Protein AF-H0R2Y9-F1 (afdb_monomer)

Mean predicted aligned error: 18.79 Å

Structure (mmCIF, N/CA/C/O backbone):
data_AF-H0R2Y9-F1
#
_entry.id   AF-H0R2Y9-F1
#
loop_
_atom_site.group_PDB
_atom_site.id
_atom_site.type_symbol
_atom_site.label_atom_id
_atom_site.label_alt_id
_atom_site.label_comp_id
_atom_site.label_asym_id
_atom_site.label_entity_id
_atom_site.label_seq_id
_atom_site.pdbx_PDB_ins_code
_atom_site.Cartn_x
_atom_site.Cartn_y
_atom_site.Cartn_z
_atom_site.occupancy
_atom_site.B_iso_or_equiv
_atom_site.auth_seq_id
_atom_site.auth_comp_id
_atom_site.auth_asym_id
_atom_site.auth_atom_id
_atom_site.pdbx_PDB_model_num
ATOM 1 N N . MET A 1 1 ? -15.988 -44.137 -48.032 1.00 42.94 1 MET A N 1
ATOM 2 C CA . MET A 1 1 ? -14.662 -44.268 -47.391 1.00 42.94 1 MET A CA 1
ATOM 3 C C . MET A 1 1 ? -14.644 -43.323 -46.206 1.00 42.94 1 MET A C 1
ATOM 5 O O . MET A 1 1 ? -14.735 -42.120 -46.397 1.00 42.94 1 MET A O 1
ATOM 9 N N . VAL A 1 2 ? -14.709 -43.882 -45.000 1.00 40.97 2 VAL A N 1
ATOM 10 C CA . VAL A 1 2 ? -14.949 -43.153 -43.748 1.00 40.97 2 VAL A CA 1
ATOM 11 C C . VAL A 1 2 ? -13.597 -42.845 -43.111 1.00 40.97 2 VAL A C 1
ATOM 13 O O . VAL A 1 2 ? -12.844 -43.762 -42.794 1.00 40.97 2 VAL A O 1
ATOM 16 N N . ALA A 1 3 ? -13.275 -41.560 -42.971 1.00 48.00 3 ALA A N 1
ATOM 17 C CA . ALA A 1 3 ? -12.031 -41.095 -42.373 1.00 48.00 3 ALA A CA 1
ATOM 18 C C . ALA A 1 3 ? -12.121 -41.170 -40.839 1.00 48.00 3 ALA A C 1
ATOM 20 O O . ALA A 1 3 ? -12.833 -40.393 -40.205 1.00 48.00 3 ALA A O 1
ATOM 21 N N . MET A 1 4 ? -11.402 -42.127 -40.248 1.00 51.06 4 MET A N 1
ATOM 22 C CA . MET A 1 4 ? -11.210 -42.255 -38.801 1.00 51.06 4 MET A CA 1
ATOM 23 C C . MET A 1 4 ? -10.308 -41.126 -38.288 1.00 51.06 4 MET A C 1
ATOM 25 O O . MET A 1 4 ? -9.112 -41.089 -38.563 1.00 51.06 4 MET A O 1
ATOM 29 N N . THR A 1 5 ? -10.882 -40.204 -37.519 1.00 61.97 5 THR A N 1
ATOM 30 C CA . THR A 1 5 ? -10.149 -39.153 -36.805 1.00 61.97 5 THR A CA 1
ATOM 31 C C . THR A 1 5 ? -9.689 -39.696 -35.449 1.00 61.97 5 THR A C 1
ATOM 33 O O . THR A 1 5 ? -10.499 -39.907 -34.546 1.00 61.97 5 THR A O 1
ATOM 36 N N . HIS A 1 6 ? -8.386 -39.937 -35.290 1.00 50.72 6 HIS A N 1
ATOM 37 C CA . HIS A 1 6 ? -7.787 -40.328 -34.011 1.00 50.72 6 HIS A CA 1
ATOM 38 C C . HIS A 1 6 ? -7.835 -39.153 -33.016 1.00 50.72 6 HIS A C 1
ATOM 40 O O . HIS A 1 6 ? -7.094 -38.180 -33.151 1.00 50.72 6 HIS A O 1
ATOM 46 N N . ARG A 1 7 ? -8.695 -39.241 -31.991 1.00 56.47 7 ARG A N 1
ATOM 47 C CA . ARG A 1 7 ? -8.626 -38.378 -30.799 1.00 56.47 7 ARG A CA 1
ATOM 48 C C . ARG A 1 7 ? -7.558 -38.911 -29.848 1.00 56.47 7 ARG A C 1
ATOM 50 O O . ARG A 1 7 ? -7.657 -40.036 -29.365 1.00 56.47 7 ARG A O 1
ATOM 57 N N . ILE A 1 8 ? -6.563 -38.083 -29.547 1.00 60.16 8 ILE A N 1
ATOM 58 C CA . ILE A 1 8 ? -5.575 -38.346 -28.499 1.00 60.16 8 ILE A CA 1
ATOM 59 C C . ILE A 1 8 ? -6.206 -37.985 -27.147 1.00 60.16 8 ILE A C 1
ATOM 61 O O . ILE A 1 8 ? -6.426 -36.815 -26.838 1.00 60.16 8 ILE A O 1
ATOM 65 N N . HIS A 1 9 ? -6.497 -39.004 -26.338 1.00 48.25 9 HIS A N 1
ATOM 66 C CA . HIS A 1 9 ? -6.848 -38.863 -24.927 1.00 48.25 9 HIS A CA 1
ATOM 67 C C . HIS A 1 9 ? -5.603 -38.466 -24.116 1.00 48.25 9 HIS A C 1
ATOM 69 O O . HIS A 1 9 ? -4.698 -39.277 -23.933 1.00 48.25 9 HIS A O 1
ATOM 75 N N . ARG A 1 10 ? -5.561 -37.241 -23.573 1.00 50.03 10 ARG A N 1
ATOM 76 C CA . ARG A 1 10 ? -4.655 -36.906 -22.460 1.00 50.03 10 ARG A CA 1
ATOM 77 C C . ARG A 1 10 ? -5.341 -37.263 -21.146 1.00 50.03 10 ARG A C 1
ATOM 79 O O . ARG A 1 10 ? -6.314 -36.626 -20.754 1.00 50.03 10 ARG A O 1
ATOM 86 N N . SER A 1 11 ? -4.839 -38.306 -20.488 1.00 51.62 11 SER A N 1
ATOM 87 C CA . SER A 1 11 ? -5.297 -38.731 -19.168 1.00 51.62 11 SER A CA 1
ATOM 88 C C . SER A 1 11 ? -4.827 -37.757 -18.089 1.00 51.62 11 SER A C 1
ATOM 90 O O . SER A 1 11 ? -3.634 -37.478 -17.969 1.00 51.62 11 SER A O 1
ATOM 92 N N . SER A 1 12 ? -5.761 -37.318 -17.254 1.00 45.94 12 SER A N 1
ATOM 93 C CA . SER A 1 12 ? -5.511 -36.664 -15.977 1.00 45.94 12 SER A CA 1
ATOM 94 C C . SER A 1 12 ? -4.919 -37.664 -14.977 1.00 45.94 12 SER A C 1
ATOM 96 O O . SER A 1 12 ? -5.640 -38.527 -14.470 1.00 45.94 12 SER A O 1
ATOM 98 N N . ARG A 1 13 ? -3.628 -37.549 -14.649 1.00 50.47 13 ARG A N 1
ATOM 99 C CA . ARG A 1 13 ? -3.088 -38.148 -13.422 1.00 50.47 13 ARG A CA 1
ATOM 100 C C . ARG A 1 13 ? -2.834 -37.064 -12.388 1.00 50.47 13 ARG A C 1
ATOM 102 O O . ARG A 1 13 ? -1.972 -36.209 -12.538 1.00 50.47 13 ARG A O 1
ATOM 109 N N . ARG A 1 14 ? -3.671 -37.152 -11.360 1.00 36.12 14 ARG A N 1
ATOM 110 C CA . ARG A 1 14 ? -3.601 -36.485 -10.070 1.00 36.12 14 ARG A CA 1
ATOM 111 C C . ARG A 1 14 ? -2.306 -36.882 -9.360 1.00 36.12 14 ARG A C 1
ATOM 113 O O . ARG A 1 14 ? -2.019 -38.072 -9.252 1.00 36.12 14 ARG A O 1
ATOM 120 N N . THR A 1 15 ? -1.615 -35.911 -8.785 1.00 45.50 15 THR A N 1
ATOM 121 C CA . THR A 1 15 ? -0.775 -36.108 -7.602 1.00 45.50 15 THR A CA 1
ATOM 122 C C . THR A 1 15 ? -1.370 -35.252 -6.495 1.00 45.50 15 THR A C 1
ATOM 124 O O . THR A 1 15 ? -1.156 -34.047 -6.412 1.00 45.50 15 THR A O 1
ATOM 127 N N . SER A 1 16 ? -2.214 -35.892 -5.686 1.00 38.28 16 SER A N 1
ATOM 128 C CA . SER A 1 16 ? -2.662 -35.363 -4.406 1.00 38.28 16 SER A CA 1
ATOM 129 C C . SER A 1 16 ? -1.508 -35.472 -3.416 1.00 38.28 16 SER A C 1
ATOM 131 O O . SER A 1 16 ? -1.080 -36.582 -3.099 1.00 38.28 16 SER A O 1
ATOM 133 N N . VAL A 1 17 ? -1.025 -34.342 -2.914 1.00 44.44 17 VAL A N 1
ATOM 134 C CA . VAL A 1 17 ? -0.199 -34.313 -1.707 1.00 44.44 17 VAL A CA 1
ATOM 135 C C . VAL A 1 17 ? -1.107 -33.865 -0.573 1.00 44.44 17 VAL A C 1
ATOM 137 O O . VAL A 1 17 ? -1.401 -32.688 -0.400 1.00 44.44 17 VAL A O 1
ATOM 140 N N . THR A 1 18 ? -1.617 -34.852 0.151 1.00 40.22 18 THR A N 1
ATOM 141 C CA . THR A 1 18 ? -2.196 -34.702 1.483 1.00 40.22 18 THR A CA 1
ATOM 142 C C . THR A 1 18 ? -1.054 -34.522 2.479 1.00 40.22 18 THR A C 1
ATOM 144 O O . THR A 1 18 ? -0.282 -35.461 2.677 1.00 40.22 18 THR A O 1
ATOM 147 N N . SER A 1 19 ? -0.948 -33.359 3.122 1.00 36.03 19 SER A N 1
ATOM 148 C CA . SER A 1 19 ? -0.269 -33.254 4.417 1.00 36.03 19 SER A CA 1
ATOM 149 C C . SER A 1 19 ? -1.322 -33.349 5.533 1.00 36.03 19 SER A C 1
ATOM 151 O O . SER A 1 19 ? -2.359 -32.683 5.454 1.00 36.03 19 SER A O 1
ATOM 153 N N . PRO A 1 20 ? -1.124 -34.213 6.545 1.00 47.22 20 PRO A N 1
ATOM 154 C CA . PRO A 1 20 ? -1.961 -34.245 7.732 1.00 47.22 20 PRO A CA 1
ATOM 155 C C . PRO A 1 20 ? -1.513 -33.151 8.707 1.00 47.22 20 PRO A C 1
ATOM 157 O O . PRO A 1 20 ? -0.380 -32.669 8.671 1.00 47.22 20 PRO A O 1
ATOM 160 N N . GLY A 1 21 ? -2.459 -32.722 9.533 1.00 35.25 21 GLY A N 1
ATOM 161 C CA . GLY A 1 21 ? -2.394 -31.463 10.252 1.00 35.25 21 GLY A CA 1
ATOM 162 C C . GLY A 1 21 ? -1.514 -31.444 11.490 1.00 35.25 21 GLY A C 1
ATOM 163 O O . GLY A 1 21 ? -1.121 -32.473 12.023 1.00 35.25 21 GLY A O 1
ATOM 164 N N . VAL A 1 22 ? -1.360 -30.233 12.019 1.00 42.12 22 VAL A N 1
ATOM 165 C CA . VAL A 1 22 ? -1.397 -29.994 13.459 1.00 42.12 22 VAL A CA 1
ATOM 166 C C . VAL A 1 22 ? -2.254 -28.752 13.676 1.00 42.12 22 VAL A C 1
ATOM 168 O O . VAL A 1 22 ? -1.897 -27.638 13.305 1.00 42.12 22 VAL A O 1
ATOM 171 N N . ARG A 1 23 ? -3.440 -28.985 14.240 1.00 39.34 23 ARG A N 1
ATOM 172 C CA . ARG A 1 23 ? -4.267 -27.963 14.874 1.00 39.34 23 ARG A CA 1
ATOM 173 C C . ARG A 1 23 ? -3.533 -27.515 16.136 1.00 39.34 23 ARG A C 1
ATOM 175 O O . ARG A 1 23 ? -3.351 -28.320 17.040 1.00 39.34 23 ARG A O 1
ATOM 182 N N . GLY A 1 24 ? -3.142 -26.248 16.190 1.00 32.22 24 GLY A N 1
ATOM 183 C CA . GLY A 1 24 ? -2.684 -25.573 17.402 1.00 32.22 24 GLY A CA 1
ATOM 184 C C . GLY A 1 24 ? -3.594 -24.386 17.685 1.00 32.22 24 GLY A C 1
ATOM 185 O O . GLY A 1 24 ? -3.240 -23.249 17.404 1.00 32.22 24 GLY A O 1
ATOM 186 N N . LEU A 1 25 ? -4.801 -24.674 18.173 1.00 37.59 25 LEU A N 1
ATOM 187 C CA . LEU A 1 25 ? -5.692 -23.698 18.796 1.00 37.59 25 LEU A CA 1
ATOM 188 C C . LEU A 1 25 ? -5.068 -23.302 20.141 1.00 37.59 25 LEU A C 1
ATOM 190 O O . LEU A 1 25 ? -5.185 -24.039 21.113 1.00 37.59 25 LEU A O 1
ATOM 194 N N . LEU A 1 26 ? -4.405 -22.149 20.194 1.00 34.84 26 LEU A N 1
ATOM 195 C CA . LEU A 1 26 ? -4.132 -21.436 21.443 1.00 34.84 26 LEU A CA 1
ATOM 196 C C . LEU A 1 26 ? -4.972 -20.160 21.447 1.00 34.84 26 LEU A C 1
ATOM 198 O O . LEU A 1 26 ? -4.496 -19.049 21.247 1.00 34.84 26 LEU A O 1
ATOM 202 N N . THR A 1 27 ? -6.273 -20.347 21.649 1.00 35.47 27 THR A N 1
ATOM 203 C CA . THR A 1 27 ? -7.156 -19.312 22.184 1.00 35.47 27 THR A CA 1
ATOM 204 C C . THR A 1 27 ? -6.813 -19.141 23.659 1.00 35.47 27 THR A C 1
ATOM 206 O O . THR A 1 27 ? -7.348 -19.839 24.517 1.00 35.47 27 THR A O 1
ATOM 209 N N . SER A 1 28 ? -5.886 -18.237 23.961 1.00 33.81 28 SER A N 1
ATOM 210 C CA . SER A 1 28 ? -5.682 -17.734 25.316 1.00 33.81 28 SER A CA 1
ATOM 211 C C . SER A 1 28 ? -6.878 -16.859 25.690 1.00 33.81 28 SER A C 1
ATOM 213 O O . SER A 1 28 ? -6.964 -15.692 25.304 1.00 33.81 28 SER A O 1
ATOM 215 N N . ALA A 1 29 ? -7.833 -17.452 26.403 1.00 31.36 29 ALA A N 1
ATOM 216 C CA . ALA A 1 29 ? -8.883 -16.728 27.095 1.00 31.36 29 ALA A CA 1
ATOM 217 C C . ALA A 1 29 ? -8.242 -15.911 28.227 1.00 31.36 29 ALA A C 1
ATOM 219 O O . ALA A 1 29 ? -7.832 -16.461 29.244 1.00 31.36 29 ALA A O 1
ATOM 220 N N . PHE A 1 30 ? -8.137 -14.595 28.049 1.00 35.38 30 PHE A N 1
ATOM 221 C CA . PHE A 1 30 ? -7.875 -13.685 29.160 1.00 35.38 30 PHE A CA 1
ATOM 222 C C . PHE A 1 30 ? -9.179 -13.505 29.943 1.00 35.38 30 PHE A C 1
ATOM 224 O O . PHE A 1 30 ? -9.989 -12.626 29.654 1.00 35.38 30 PHE A O 1
ATOM 231 N N . THR A 1 31 ? -9.400 -14.360 30.938 1.00 35.44 31 THR A N 1
ATOM 232 C CA . THR A 1 31 ? -10.332 -14.076 32.031 1.00 35.44 31 THR A CA 1
ATOM 233 C C . THR A 1 31 ? -9.726 -12.977 32.898 1.00 35.44 31 THR A C 1
ATOM 235 O O . THR A 1 31 ? -8.894 -13.238 33.763 1.00 35.44 31 THR A O 1
ATOM 238 N N . VAL A 1 32 ? -10.127 -11.730 32.650 1.00 37.34 32 VAL A N 1
ATOM 239 C CA . VAL A 1 32 ? -9.921 -10.628 33.595 1.00 37.34 32 VAL A CA 1
ATOM 240 C C . VAL A 1 32 ? -10.979 -10.778 34.683 1.00 37.34 32 VAL A C 1
ATOM 242 O O . VAL A 1 32 ? -12.101 -10.291 34.556 1.00 37.34 32 VAL A O 1
ATOM 245 N N . THR A 1 33 ? -10.641 -11.512 35.740 1.00 36.28 33 THR A N 1
ATOM 246 C CA . THR A 1 33 ? -11.452 -11.565 36.956 1.00 36.28 33 THR A CA 1
ATOM 247 C C . THR A 1 33 ? -11.310 -10.220 37.662 1.00 36.28 33 THR A C 1
ATOM 249 O O . THR A 1 33 ? -10.282 -9.925 38.267 1.00 36.28 33 THR A O 1
ATOM 252 N N . ALA A 1 34 ? -12.333 -9.376 37.557 1.00 38.12 34 ALA A N 1
ATOM 253 C CA . ALA A 1 34 ? -12.460 -8.194 38.392 1.00 38.12 34 ALA A CA 1
ATOM 254 C C . ALA A 1 34 ? -12.696 -8.651 39.842 1.00 38.12 34 ALA A C 1
ATOM 256 O O . ALA A 1 34 ? -13.817 -9.008 40.201 1.00 38.12 34 ALA A O 1
ATOM 257 N N . LEU A 1 35 ? -11.649 -8.659 40.677 1.00 34.69 35 LEU A N 1
ATOM 258 C CA . LEU A 1 35 ? -11.830 -8.724 42.128 1.00 34.69 35 LEU A CA 1
ATOM 259 C C . LEU A 1 35 ? -12.352 -7.366 42.598 1.00 34.69 35 LEU A C 1
ATOM 261 O O . LEU A 1 35 ? -11.602 -6.445 42.918 1.00 34.69 35 LEU A O 1
ATOM 265 N N . ALA A 1 36 ? -13.674 -7.254 42.602 1.00 35.50 36 ALA A N 1
ATOM 266 C CA . ALA A 1 36 ? -14.373 -6.284 43.408 1.00 35.50 36 ALA A CA 1
ATOM 267 C C . ALA A 1 36 ? -14.698 -6.913 44.772 1.00 35.50 36 ALA A C 1
ATOM 269 O O . ALA A 1 36 ? -15.359 -7.945 44.840 1.00 35.50 36 ALA A O 1
ATOM 270 N N . LEU A 1 37 ? -14.301 -6.171 45.810 1.00 37.03 37 LEU A N 1
ATOM 271 C CA . LEU A 1 37 ? -14.940 -6.022 47.122 1.00 37.03 37 LEU A CA 1
ATOM 272 C C . LEU A 1 37 ? -14.570 -6.966 48.282 1.00 37.03 37 LEU A C 1
ATOM 274 O O . LEU A 1 37 ? -14.625 -8.184 48.199 1.00 37.03 37 LEU A O 1
ATOM 278 N N . ALA A 1 38 ? -14.390 -6.278 49.416 1.00 31.98 38 ALA A N 1
ATOM 279 C CA . ALA A 1 38 ? -14.816 -6.646 50.764 1.00 31.98 38 ALA A CA 1
ATOM 280 C C . ALA A 1 38 ? -13.996 -7.701 51.529 1.00 31.98 38 ALA A C 1
ATOM 282 O O . ALA A 1 38 ? -14.178 -8.904 51.396 1.00 31.98 38 ALA A O 1
ATOM 283 N N . ALA A 1 39 ? -13.212 -7.210 52.493 1.00 31.55 39 ALA A N 1
ATOM 284 C CA . ALA A 1 39 ? -13.166 -7.840 53.814 1.00 31.55 39 ALA A CA 1
ATOM 285 C C . ALA A 1 39 ? -14.580 -7.732 54.448 1.00 31.55 39 ALA A C 1
ATOM 287 O O . ALA A 1 39 ? -15.246 -6.718 54.209 1.00 31.55 39 ALA A O 1
ATOM 288 N N . PRO A 1 40 ? -15.061 -8.718 55.237 1.00 39.56 40 PRO A N 1
ATOM 289 C CA . PRO A 1 40 ? -14.385 -9.110 56.475 1.00 39.56 40 PRO A CA 1
ATOM 290 C C . PRO A 1 40 ? -14.317 -10.625 56.767 1.00 39.56 40 PRO A C 1
ATOM 292 O O . PRO A 1 40 ? -15.173 -11.402 56.368 1.00 39.56 40 PRO A O 1
ATOM 295 N N . ASN A 1 41 ? -13.291 -10.994 57.542 1.00 42.34 41 ASN A N 1
ATOM 296 C CA . ASN A 1 41 ? -13.196 -12.109 58.496 1.00 42.34 41 ASN A CA 1
ATOM 297 C C . ASN A 1 41 ? -13.997 -13.396 58.211 1.00 42.34 41 ASN A C 1
ATOM 299 O O . ASN A 1 41 ? -15.177 -13.477 58.526 1.00 42.34 41 ASN A O 1
ATOM 303 N N . THR A 1 42 ? -13.305 -14.466 57.818 1.00 34.19 42 THR A N 1
ATOM 304 C CA . THR A 1 42 ? -13.372 -15.781 58.489 1.00 34.19 42 THR A CA 1
ATOM 305 C C . THR A 1 42 ? -12.206 -16.641 58.005 1.00 34.19 42 THR A C 1
ATOM 307 O O . THR A 1 42 ? -11.979 -16.798 56.810 1.00 34.19 42 THR A O 1
ATOM 310 N N . ALA A 1 43 ? -11.437 -17.167 58.954 1.00 38.59 43 ALA A N 1
ATOM 311 C CA . ALA A 1 43 ? -10.373 -18.120 58.701 1.00 38.59 43 ALA A CA 1
ATOM 312 C C . ALA A 1 43 ? -10.965 -19.484 58.316 1.00 38.59 43 ALA A C 1
ATOM 314 O O . ALA A 1 43 ? -11.765 -20.043 59.066 1.00 38.59 43 ALA A O 1
ATOM 315 N N . TYR A 1 44 ? -10.518 -20.035 57.190 1.00 32.38 44 TYR A N 1
ATOM 316 C CA . TYR A 1 44 ? -10.456 -21.478 56.976 1.00 32.38 44 TYR A CA 1
ATOM 317 C C . TYR A 1 44 ? -9.177 -21.774 56.191 1.00 32.38 44 TYR A C 1
ATOM 319 O O . TYR A 1 44 ? -9.041 -21.385 55.035 1.00 32.38 44 TYR A O 1
ATOM 327 N N . ALA A 1 45 ? -8.216 -22.400 56.866 1.00 36.72 45 ALA A N 1
ATOM 328 C CA . ALA A 1 45 ? -6.969 -22.851 56.273 1.00 36.72 45 ALA A CA 1
ATOM 329 C C . ALA A 1 45 ? -7.244 -24.104 55.431 1.00 36.72 45 ALA A C 1
ATOM 331 O O . ALA A 1 45 ? -7.622 -25.146 55.966 1.00 36.72 45 ALA A O 1
ATOM 332 N N . ALA A 1 46 ? -7.057 -23.986 54.121 1.00 41.94 46 ALA A N 1
ATOM 333 C CA . ALA A 1 46 ? -6.738 -25.106 53.252 1.00 41.94 46 ALA A CA 1
ATOM 334 C C . ALA A 1 46 ? -5.373 -24.781 52.641 1.00 41.94 46 ALA A C 1
ATOM 336 O O . ALA A 1 46 ? -5.225 -23.746 51.994 1.00 41.94 46 ALA A O 1
ATOM 337 N N . ASP A 1 47 ? -4.387 -25.622 52.930 1.00 44.62 47 ASP A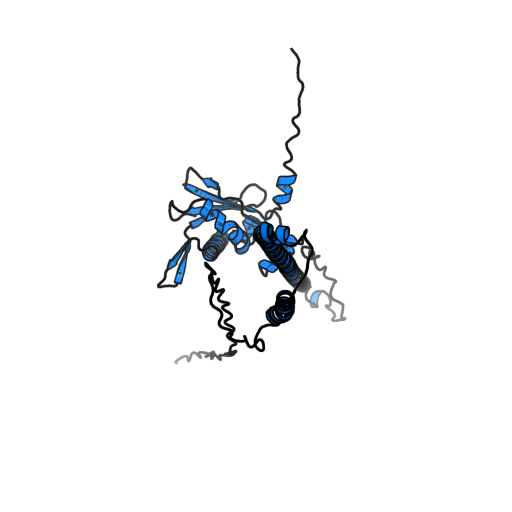 N 1
ATOM 338 C CA . ASP A 1 47 ? -3.014 -25.515 52.440 1.00 44.62 47 ASP A CA 1
ATOM 339 C C . ASP A 1 47 ? -3.023 -25.625 50.900 1.00 44.62 47 ASP A C 1
ATOM 341 O O . ASP A 1 47 ? -3.497 -26.644 50.379 1.00 44.62 47 ASP A O 1
ATOM 345 N N . PRO A 1 48 ? -2.617 -24.594 50.133 1.00 56.81 48 PRO A N 1
ATOM 346 C CA . PRO A 1 48 ? -2.602 -24.685 48.681 1.00 56.81 48 PRO A CA 1
ATOM 347 C C . PRO A 1 48 ? -1.360 -25.457 48.227 1.00 56.81 48 PRO A C 1
ATOM 349 O O . PRO A 1 48 ? -0.234 -24.971 48.313 1.00 56.81 48 PRO A O 1
ATOM 352 N N . ASP A 1 49 ? -1.574 -26.665 47.710 1.00 58.00 49 ASP A N 1
ATOM 353 C CA . ASP A 1 49 ? -0.522 -27.519 47.158 1.00 58.00 49 ASP A CA 1
ATOM 354 C C . ASP A 1 49 ? 0.145 -26.832 45.943 1.00 58.00 49 ASP A C 1
ATOM 356 O O . ASP A 1 49 ? -0.421 -26.730 44.852 1.00 58.00 49 ASP A O 1
ATOM 360 N N . CYS A 1 50 ? 1.347 -26.282 46.144 1.00 58.94 50 CYS A N 1
ATOM 361 C CA . CYS A 1 50 ? 2.054 -25.423 45.183 1.00 58.94 50 CYS A CA 1
ATOM 362 C C . CYS A 1 50 ? 2.806 -26.201 44.083 1.00 58.94 50 CYS A C 1
ATOM 364 O O . CYS A 1 50 ? 3.581 -25.621 43.314 1.00 58.94 50 CYS A O 1
ATOM 366 N N . ALA A 1 51 ? 2.607 -27.518 43.990 1.00 64.81 51 ALA A N 1
ATOM 367 C CA . ALA A 1 51 ? 3.381 -28.384 43.107 1.00 64.81 51 ALA A CA 1
ATOM 368 C C . ALA A 1 51 ? 3.105 -28.167 41.604 1.00 64.81 51 ALA A C 1
ATOM 370 O O . ALA A 1 51 ? 4.004 -28.409 40.794 1.00 64.81 51 ALA A O 1
ATOM 371 N N . GLU A 1 52 ? 1.917 -27.671 41.229 1.00 55.16 52 GLU A N 1
ATOM 372 C CA . GLU A 1 52 ? 1.471 -27.567 39.825 1.00 55.16 52 GLU A CA 1
ATOM 373 C C . GLU A 1 52 ? 1.563 -26.159 39.201 1.00 55.16 52 GLU A C 1
ATOM 375 O O . GLU A 1 52 ? 1.168 -25.962 38.049 1.00 55.16 52 GLU A O 1
ATOM 380 N N . LEU A 1 53 ? 2.099 -25.157 39.907 1.00 71.94 53 LEU A N 1
ATOM 381 C CA . LEU A 1 53 ? 2.153 -23.789 39.382 1.00 71.94 53 LEU A CA 1
ATOM 382 C C . LEU A 1 53 ? 3.385 -23.512 38.504 1.00 71.94 53 LEU A C 1
ATOM 384 O O . LEU A 1 53 ? 4.491 -23.996 38.749 1.00 71.94 53 LEU A O 1
ATOM 388 N N . SER A 1 54 ? 3.181 -22.666 37.483 1.00 72.75 54 SER A N 1
ATOM 389 C CA . SER A 1 54 ? 4.248 -22.159 36.608 1.00 72.75 54 SER A CA 1
ATOM 390 C C . SER A 1 54 ? 5.377 -21.495 37.409 1.00 72.75 54 SER A C 1
ATOM 392 O O . SER A 1 54 ? 5.132 -20.891 38.453 1.00 72.75 54 SER A O 1
ATOM 394 N N . GLU A 1 55 ? 6.607 -21.556 36.896 1.00 69.50 55 GLU A N 1
ATOM 395 C CA . GLU A 1 55 ? 7.838 -21.151 37.597 1.00 69.50 55 GLU A CA 1
ATOM 396 C C . GLU A 1 55 ? 7.802 -19.712 38.154 1.00 69.50 55 GLU A C 1
ATOM 398 O O . GLU A 1 55 ? 8.338 -19.438 39.229 1.00 69.50 55 GLU A O 1
ATOM 403 N N . ASN A 1 56 ? 7.078 -18.807 37.487 1.00 60.97 56 ASN A N 1
ATOM 404 C CA . ASN A 1 56 ? 6.877 -17.434 37.957 1.00 60.97 56 ASN A CA 1
ATOM 405 C C . ASN A 1 56 ? 5.955 -17.335 39.184 1.00 60.97 56 ASN A C 1
ATOM 407 O O . ASN A 1 56 ? 6.218 -16.520 40.064 1.00 60.97 56 ASN A O 1
ATOM 411 N N . LEU A 1 57 ? 4.905 -18.160 39.277 1.00 61.66 57 LEU A N 1
ATOM 412 C CA . LEU A 1 57 ? 4.048 -18.205 40.470 1.00 61.66 57 LEU A CA 1
ATOM 413 C C . LEU A 1 57 ? 4.704 -18.994 41.609 1.00 61.66 57 LEU A C 1
ATOM 415 O O . LEU A 1 57 ? 4.503 -18.654 42.770 1.00 61.66 57 LEU A O 1
ATOM 419 N N . ARG A 1 58 ? 5.559 -19.972 41.290 1.00 68.88 58 ARG A N 1
ATOM 420 C CA . ARG A 1 58 ? 6.341 -20.711 42.290 1.00 68.88 58 ARG A CA 1
ATOM 421 C C . ARG A 1 58 ? 7.284 -19.790 43.073 1.00 68.88 58 ARG A C 1
ATOM 423 O O . ARG A 1 58 ? 7.322 -19.856 44.293 1.00 68.88 58 ARG A O 1
ATOM 430 N N . ARG A 1 59 ? 7.937 -18.838 42.390 1.00 63.41 59 ARG A N 1
ATOM 431 C CA . ARG A 1 59 ? 8.739 -17.780 43.041 1.00 63.41 59 ARG A CA 1
ATOM 432 C C . ARG A 1 59 ? 7.922 -16.856 43.947 1.00 63.41 59 ARG A C 1
ATOM 434 O O . ARG A 1 59 ? 8.460 -16.345 44.923 1.00 63.41 59 ARG A O 1
ATOM 441 N N . LEU A 1 60 ? 6.651 -16.6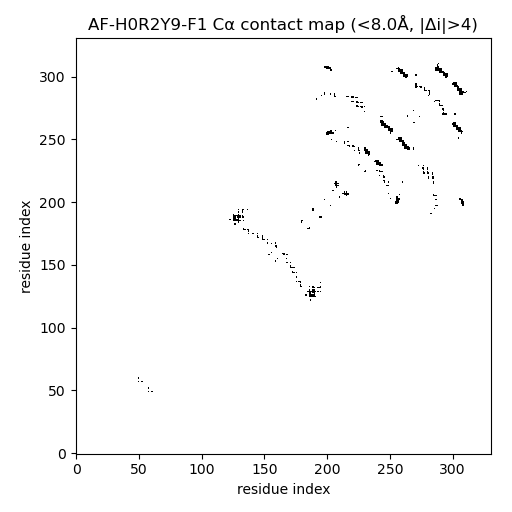23 43.624 1.00 60.69 60 LEU A N 1
ATOM 442 C CA . LEU A 1 60 ? 5.744 -15.837 44.463 1.00 60.69 60 LEU A CA 1
ATOM 443 C C . LEU A 1 60 ? 5.334 -16.612 45.724 1.00 60.69 60 LEU A C 1
ATOM 445 O O . LEU A 1 60 ? 5.332 -16.019 46.800 1.00 60.69 60 LEU A O 1
ATOM 449 N N . CYS A 1 61 ? 5.083 -17.919 45.615 1.00 68.75 61 CYS A N 1
ATOM 450 C CA . CYS A 1 61 ? 4.826 -18.794 46.765 1.00 68.75 61 CYS A CA 1
ATOM 451 C C . CYS A 1 61 ? 6.047 -18.901 47.695 1.00 68.75 61 CYS A C 1
ATOM 453 O O . CYS A 1 61 ? 5.909 -18.630 48.885 1.00 68.75 61 CYS A O 1
ATOM 455 N N . ASP A 1 62 ? 7.248 -19.148 47.156 1.00 66.38 62 ASP A N 1
ATOM 456 C CA . ASP A 1 62 ? 8.491 -19.187 47.952 1.00 66.38 62 ASP A CA 1
ATOM 457 C C . ASP A 1 62 ? 8.779 -17.836 48.643 1.00 66.38 62 ASP A C 1
ATOM 459 O O . ASP A 1 62 ? 9.362 -17.784 49.724 1.00 66.38 62 ASP A O 1
ATOM 463 N N . SER A 1 63 ? 8.355 -16.715 48.042 1.00 59.72 63 SER A N 1
ATOM 464 C CA . SER A 1 63 ? 8.494 -15.388 48.659 1.00 59.72 63 SER A CA 1
ATOM 465 C C . SER A 1 63 ? 7.463 -15.106 49.758 1.00 59.72 63 SER A C 1
ATOM 467 O O . SER A 1 63 ? 7.715 -14.262 50.616 1.00 59.72 63 SER A O 1
ATOM 469 N N . ALA A 1 64 ? 6.321 -15.803 49.749 1.00 55.84 64 ALA A N 1
ATOM 470 C CA . ALA A 1 64 ? 5.235 -15.614 50.708 1.00 55.84 64 ALA A CA 1
ATOM 471 C C . ALA A 1 64 ? 5.477 -16.374 52.024 1.00 55.84 64 ALA A C 1
ATOM 473 O O . ALA A 1 64 ? 5.149 -15.849 53.089 1.00 55.84 64 ALA A O 1
ATOM 474 N N . GLU A 1 65 ? 6.135 -17.540 51.982 1.00 53.59 65 GLU A N 1
ATOM 475 C CA . GLU A 1 65 ? 6.487 -18.314 53.188 1.00 53.59 65 GLU A CA 1
ATOM 476 C C . GLU A 1 65 ? 7.417 -17.544 54.150 1.00 53.59 65 GLU A C 1
ATOM 478 O O . GLU A 1 65 ? 7.382 -17.749 55.364 1.00 53.59 65 GLU A O 1
ATOM 483 N N . GLY A 1 66 ? 8.204 -16.588 53.643 1.00 46.91 66 GLY A N 1
ATOM 484 C CA . GLY A 1 66 ? 9.048 -15.719 54.472 1.00 46.91 66 GLY A CA 1
ATOM 485 C C . GLY A 1 66 ? 8.304 -14.579 55.181 1.00 46.91 66 GLY A C 1
ATOM 486 O O . GLY A 1 66 ? 8.858 -13.962 56.089 1.00 46.91 66 GLY A O 1
ATOM 487 N N . VAL A 1 67 ? 7.065 -14.271 54.784 1.00 49.94 67 VAL A N 1
ATOM 488 C CA . VAL A 1 67 ? 6.316 -13.116 55.311 1.00 49.94 67 VAL A CA 1
ATOM 489 C C . VAL A 1 67 ? 5.453 -13.507 56.512 1.00 49.94 67 VAL A C 1
ATOM 491 O O . VAL A 1 67 ? 5.280 -12.697 57.421 1.00 49.94 67 VAL A O 1
ATOM 494 N N . GLU A 1 68 ? 4.960 -14.747 56.584 1.00 46.38 68 GLU A N 1
ATOM 495 C CA . GLU A 1 68 ? 4.127 -15.193 57.712 1.00 46.38 68 GLU A CA 1
ATOM 496 C C . GLU A 1 68 ? 4.914 -15.398 59.016 1.00 46.38 68 GLU A C 1
ATOM 498 O O . GLU A 1 68 ? 4.370 -15.197 60.105 1.00 46.38 68 GLU A O 1
ATOM 503 N N . THR A 1 69 ? 6.209 -15.719 58.941 1.00 42.88 69 THR A N 1
ATOM 504 C CA . THR A 1 69 ? 7.061 -15.860 60.135 1.00 42.88 69 THR A CA 1
ATOM 505 C C . THR A 1 69 ? 7.417 -14.512 60.765 1.00 42.88 69 THR A C 1
ATOM 507 O O . THR A 1 69 ? 7.521 -14.425 61.987 1.00 42.88 69 THR A O 1
ATOM 510 N N . ALA A 1 70 ? 7.473 -13.430 59.981 1.00 47.75 70 ALA A N 1
ATOM 511 C CA . ALA A 1 70 ? 7.755 -12.086 60.493 1.00 47.75 70 ALA A CA 1
ATOM 512 C C . ALA A 1 70 ? 6.617 -11.497 61.355 1.00 47.75 70 ALA A C 1
ATOM 514 O O . ALA A 1 70 ? 6.862 -10.607 62.168 1.00 47.75 70 ALA A O 1
ATOM 515 N N . TRP A 1 71 ? 5.381 -11.993 61.212 1.00 43.19 71 TRP A N 1
ATOM 516 C CA . TRP A 1 71 ? 4.218 -11.489 61.957 1.00 43.19 71 TRP A CA 1
ATOM 517 C C . TRP A 1 71 ? 3.828 -12.337 63.173 1.00 43.19 71 TRP A C 1
ATOM 519 O O . TRP A 1 71 ? 3.037 -11.876 63.997 1.00 43.19 71 TRP A O 1
ATOM 529 N N . ARG A 1 72 ? 4.378 -13.550 63.328 1.00 39.84 72 ARG A N 1
ATOM 530 C CA . ARG A 1 72 ? 4.009 -14.459 64.430 1.00 39.84 72 ARG A CA 1
ATOM 531 C C . ARG A 1 72 ? 4.893 -14.378 65.678 1.00 39.84 72 ARG A C 1
ATOM 533 O O . ARG A 1 72 ? 4.461 -14.853 66.721 1.00 39.84 72 ARG A O 1
ATOM 540 N N . GLU A 1 73 ? 6.054 -13.726 65.630 1.00 42.78 73 GLU A N 1
ATOM 541 C CA . GLU A 1 73 ? 6.955 -13.605 66.798 1.00 42.78 73 GLU A CA 1
ATOM 542 C C . GLU A 1 73 ? 6.694 -12.382 67.706 1.00 42.78 73 GLU A C 1
ATOM 544 O O . GLU A 1 73 ? 7.400 -12.171 68.686 1.00 42.78 73 GLU A O 1
ATOM 549 N N . GLY A 1 74 ? 5.660 -11.576 67.444 1.00 42.97 74 GLY A N 1
ATOM 550 C CA . GLY A 1 74 ? 5.431 -10.318 68.174 1.00 42.97 74 GLY A CA 1
ATOM 551 C C . GLY A 1 74 ? 4.482 -10.362 69.378 1.00 42.97 74 GLY A C 1
ATOM 552 O O . GLY A 1 74 ? 4.203 -9.308 69.947 1.00 42.97 74 GLY A O 1
ATOM 553 N N . ALA A 1 75 ? 3.929 -11.518 69.752 1.00 44.22 75 ALA A N 1
ATOM 554 C CA . ALA A 1 75 ? 2.805 -11.573 70.689 1.00 44.22 75 ALA A CA 1
ATOM 555 C C . ALA A 1 75 ? 3.044 -12.488 71.892 1.00 44.22 75 ALA A C 1
ATOM 557 O O . ALA A 1 75 ? 2.198 -13.320 72.181 1.00 44.22 75 ALA A O 1
ATOM 558 N N . GLU A 1 76 ? 4.143 -12.312 72.633 1.00 42.16 76 GLU A N 1
ATOM 559 C CA . GLU A 1 76 ? 4.189 -12.777 74.025 1.00 42.16 76 GLU A CA 1
ATOM 560 C C . GLU A 1 76 ? 5.200 -12.007 74.903 1.00 42.16 76 GLU A C 1
ATOM 562 O O . GLU A 1 76 ? 6.414 -12.095 74.759 1.00 42.16 76 GLU A O 1
ATOM 567 N N . SER A 1 77 ? 4.636 -11.317 75.900 1.00 40.91 77 SER A N 1
ATOM 568 C CA . SER A 1 77 ? 5.209 -10.942 77.204 1.00 40.91 77 SER A CA 1
ATOM 569 C C . SER A 1 77 ? 6.126 -9.705 77.371 1.00 40.91 77 SER A C 1
ATOM 571 O O . SER A 1 77 ? 7.296 -9.661 77.021 1.00 40.91 77 SER A O 1
ATOM 573 N N . SER A 1 78 ? 5.560 -8.767 78.145 1.00 43.22 78 SER A N 1
ATOM 574 C CA . SER A 1 78 ? 6.165 -7.978 79.234 1.00 43.22 78 SER A CA 1
ATOM 575 C C . SER A 1 78 ? 7.222 -6.901 78.946 1.00 43.22 78 SER A C 1
ATOM 577 O O . SER A 1 78 ? 8.362 -7.179 78.608 1.00 43.22 78 SER A O 1
ATOM 579 N N . GLY A 1 79 ? 6.872 -5.668 79.339 1.00 42.91 79 GLY A N 1
ATOM 580 C CA . GLY A 1 79 ? 7.816 -4.774 80.016 1.00 42.91 79 GLY A CA 1
ATOM 581 C C . GLY A 1 79 ? 8.326 -3.581 79.212 1.00 42.91 79 GLY A C 1
ATOM 582 O O . GLY A 1 79 ? 9.355 -3.657 78.564 1.00 42.91 79 GLY A O 1
ATOM 583 N N . GLY A 1 80 ? 7.638 -2.445 79.361 1.00 48.12 80 GLY A N 1
ATOM 584 C CA . GLY A 1 80 ? 8.227 -1.101 79.397 1.00 48.12 80 GLY A CA 1
ATOM 585 C C . GLY A 1 80 ? 9.196 -0.679 78.286 1.00 48.12 80 GLY A C 1
ATOM 586 O O . GLY A 1 80 ? 10.404 -0.783 78.443 1.00 48.12 80 GLY A O 1
ATOM 587 N N . SER A 1 81 ? 8.686 0.011 77.265 1.00 42.28 81 SER A N 1
ATOM 588 C CA . SER A 1 81 ? 9.330 1.238 76.770 1.00 42.28 81 SER A CA 1
ATOM 589 C C . SER A 1 81 ? 8.310 2.108 76.028 1.00 42.28 81 SER A C 1
ATOM 591 O O . SER A 1 81 ? 7.749 1.753 74.994 1.00 42.28 81 SER A O 1
ATOM 593 N N . SER A 1 82 ? 8.013 3.256 76.625 1.00 52.12 82 SER A N 1
ATOM 594 C CA . SER A 1 82 ? 7.156 4.297 76.071 1.00 52.12 82 SER A CA 1
ATOM 595 C C . SER A 1 82 ? 7.916 5.027 74.963 1.00 52.12 82 SER A C 1
ATOM 597 O O . SER A 1 82 ? 8.970 5.598 75.231 1.00 52.12 82 SER A O 1
ATOM 599 N N . GLY A 1 83 ? 7.396 5.042 73.733 1.00 50.53 83 GLY A N 1
ATOM 600 C CA . GLY A 1 83 ? 7.887 5.982 72.718 1.00 50.53 83 GLY A CA 1
ATOM 601 C C . GLY A 1 83 ? 7.505 5.676 71.273 1.00 50.53 83 GLY A C 1
ATOM 602 O O . GLY A 1 83 ? 7.119 6.589 70.556 1.00 50.53 83 GLY A O 1
ATOM 603 N N . LEU A 1 84 ? 7.571 4.414 70.837 1.00 54.44 84 LEU A N 1
ATOM 604 C CA . LEU A 1 84 ? 7.419 4.084 69.409 1.00 54.44 84 LEU A CA 1
ATOM 605 C C . LEU A 1 84 ? 6.134 3.300 69.095 1.00 54.44 84 LEU A C 1
ATOM 607 O O . LEU A 1 84 ? 5.491 3.564 68.083 1.00 54.44 84 LEU A O 1
ATOM 611 N N . GLY A 1 85 ? 5.689 2.403 69.981 1.00 55.59 85 GLY A N 1
ATOM 612 C CA . GLY A 1 85 ? 4.536 1.527 69.719 1.00 55.59 85 GLY A CA 1
ATOM 613 C C . GLY A 1 85 ? 3.177 2.233 69.583 1.00 55.59 85 GLY A C 1
ATOM 614 O O . GLY A 1 85 ? 2.349 1.808 68.775 1.00 55.59 85 GLY A O 1
ATOM 615 N N . SER A 1 86 ? 2.936 3.334 70.312 1.00 59.25 86 SER A N 1
ATOM 616 C CA . SER A 1 86 ? 1.671 4.080 70.173 1.00 59.25 86 SER A CA 1
ATOM 617 C C . SER A 1 86 ? 1.627 4.902 68.885 1.00 59.25 86 SER A C 1
ATOM 619 O O . SER A 1 86 ? 0.566 5.028 68.286 1.00 59.25 86 SER A O 1
ATOM 621 N N . TRP A 1 87 ? 2.778 5.393 68.412 1.00 65.31 87 TRP A N 1
ATOM 622 C CA . TRP A 1 87 ? 2.877 6.100 67.136 1.00 65.31 87 TRP A CA 1
ATOM 623 C C . TRP A 1 87 ? 2.579 5.163 65.963 1.00 65.31 87 TRP A C 1
ATOM 625 O O . TRP A 1 87 ? 1.773 5.512 65.101 1.00 65.31 87 TRP A O 1
ATOM 635 N N . PHE A 1 88 ? 3.141 3.947 65.974 1.00 59.62 88 PHE A N 1
ATOM 636 C CA . PHE A 1 88 ? 2.829 2.928 64.968 1.00 59.62 88 PHE A CA 1
ATOM 637 C C . PHE A 1 88 ? 1.357 2.508 64.998 1.00 59.62 88 PHE A C 1
ATOM 639 O O . PHE A 1 88 ? 0.798 2.274 63.936 1.00 59.62 88 PHE A O 1
ATOM 646 N N . SER A 1 89 ? 0.714 2.464 66.170 1.00 65.38 89 SER A N 1
ATOM 647 C CA . SER A 1 89 ? -0.716 2.129 66.270 1.00 65.38 89 SER A CA 1
ATOM 648 C C . SER A 1 89 ? -1.624 3.243 65.729 1.00 65.38 89 SER A C 1
ATOM 650 O O . SER A 1 89 ? -2.570 2.943 65.007 1.00 65.38 89 SER A O 1
ATOM 652 N N . ASP A 1 90 ? -1.303 4.516 65.990 1.00 74.38 90 ASP A N 1
ATOM 653 C CA . ASP A 1 90 ? -2.050 5.667 65.448 1.00 74.38 90 ASP A CA 1
ATOM 654 C C . ASP A 1 90 ? -1.820 5.877 63.941 1.00 74.38 90 ASP A C 1
ATOM 656 O O . ASP A 1 90 ? -2.692 6.379 63.234 1.00 74.38 90 ASP A O 1
ATOM 660 N N . HIS A 1 91 ? -0.654 5.477 63.425 1.00 68.38 91 HIS A N 1
ATOM 661 C CA . HIS A 1 91 ? -0.272 5.684 62.024 1.00 68.38 91 HIS A CA 1
ATOM 662 C C . HIS A 1 91 ? -0.317 4.397 61.189 1.00 68.38 91 HIS A C 1
ATOM 664 O O . HIS A 1 91 ? -0.011 4.446 59.997 1.00 68.38 91 HIS A O 1
ATOM 670 N N . ALA A 1 92 ? -0.746 3.262 61.758 1.00 74.69 92 ALA A N 1
ATOM 671 C CA . ALA A 1 92 ? -0.805 1.963 61.078 1.00 74.69 92 ALA A CA 1
ATOM 672 C C . ALA A 1 92 ? -1.606 2.038 59.770 1.00 74.69 92 ALA A C 1
ATOM 674 O O . ALA A 1 92 ? -1.151 1.562 58.731 1.00 74.69 92 ALA A O 1
ATOM 675 N N . GLY A 1 93 ? -2.757 2.719 59.792 1.00 73.62 93 GLY A N 1
ATOM 676 C CA . GLY A 1 93 ? -3.579 2.924 58.596 1.00 73.62 93 GLY A CA 1
ATOM 677 C C . GLY A 1 93 ? -2.873 3.746 57.511 1.00 73.62 93 GLY A C 1
ATOM 678 O O . GLY A 1 93 ? -2.976 3.421 56.329 1.00 73.62 93 GLY A O 1
ATOM 679 N N . MET A 1 94 ? -2.104 4.771 57.898 1.00 78.50 94 MET A N 1
ATOM 680 C CA . MET A 1 94 ? -1.326 5.589 56.960 1.00 78.50 94 MET A CA 1
ATOM 681 C C . MET A 1 94 ? -0.149 4.798 56.373 1.00 78.50 94 MET A C 1
ATOM 683 O O . MET A 1 94 ? 0.095 4.865 55.170 1.00 78.50 94 MET A O 1
ATOM 687 N N . ILE A 1 95 ? 0.550 4.012 57.195 1.00 81.31 95 ILE A N 1
ATOM 688 C CA . ILE A 1 95 ? 1.681 3.180 56.767 1.00 81.31 95 ILE A CA 1
ATOM 689 C C . ILE A 1 95 ? 1.209 2.104 55.781 1.00 81.31 95 ILE A C 1
ATOM 691 O O . ILE A 1 95 ? 1.816 1.946 54.722 1.00 81.31 95 ILE A O 1
ATOM 695 N N . CYS A 1 96 ? 0.093 1.422 56.063 1.00 78.62 96 CYS A N 1
ATOM 696 C CA . CYS A 1 96 ? -0.500 0.454 55.135 1.00 78.62 96 CYS A CA 1
ATOM 697 C C . CYS A 1 96 ? -0.913 1.102 53.805 1.00 78.62 96 CYS A C 1
ATOM 699 O O . CYS A 1 96 ? -0.697 0.513 52.746 1.00 78.62 96 CYS A O 1
ATOM 701 N N . LEU A 1 97 ? -1.463 2.320 53.836 1.00 79.81 97 LEU A N 1
ATOM 702 C CA . LEU A 1 97 ? -1.855 3.048 52.628 1.00 79.81 97 LEU A CA 1
ATOM 703 C C . LEU A 1 97 ? -0.639 3.463 51.785 1.00 79.81 97 LEU A C 1
ATOM 705 O O . LEU A 1 97 ? -0.641 3.263 50.571 1.00 79.81 97 LEU A O 1
ATOM 709 N N . LEU A 1 98 ? 0.423 3.975 52.414 1.00 82.00 98 LEU A N 1
ATOM 710 C CA . LEU A 1 98 ? 1.669 4.324 51.724 1.00 82.00 98 LEU A CA 1
ATOM 711 C C . LEU A 1 98 ? 2.353 3.091 51.124 1.00 82.00 98 LEU A C 1
ATOM 713 O O . LEU A 1 98 ? 2.817 3.144 49.984 1.00 82.00 98 LEU A O 1
ATOM 717 N N . LEU A 1 99 ? 2.364 1.971 51.850 1.00 85.75 99 LEU A N 1
ATOM 718 C CA . LEU A 1 99 ? 2.909 0.709 51.355 1.00 85.75 99 LEU A CA 1
ATOM 719 C C . LEU A 1 99 ? 2.095 0.177 50.165 1.00 85.75 99 LEU A C 1
ATOM 721 O O . LEU A 1 99 ? 2.673 -0.216 49.154 1.00 85.75 99 LEU A O 1
ATOM 725 N N . GLY A 1 100 ? 0.762 0.239 50.239 1.00 81.88 100 GLY A N 1
ATOM 726 C CA . GLY A 1 100 ? -0.122 -0.139 49.136 1.00 81.88 100 GLY A CA 1
ATOM 727 C C . GLY A 1 100 ? 0.109 0.700 47.876 1.00 81.88 100 GLY A C 1
ATOM 728 O O . GLY A 1 100 ? 0.201 0.152 46.777 1.00 81.88 100 GLY A O 1
ATOM 729 N N . ILE A 1 101 ? 0.285 2.018 48.024 1.00 83.75 101 ILE A N 1
ATOM 730 C CA . ILE A 1 101 ? 0.624 2.913 46.906 1.00 83.75 101 ILE A CA 1
ATOM 731 C C . ILE A 1 101 ? 2.003 2.570 46.330 1.00 83.75 101 ILE A C 1
ATOM 733 O O . ILE A 1 101 ? 2.151 2.492 45.111 1.00 83.75 101 ILE A O 1
ATOM 737 N N . ALA A 1 102 ? 3.007 2.323 47.175 1.00 83.50 102 ALA A N 1
ATOM 738 C CA . ALA A 1 102 ? 4.351 1.962 46.724 1.00 83.50 102 ALA A CA 1
ATOM 739 C C . ALA A 1 102 ? 4.359 0.648 45.918 1.00 83.50 102 ALA A C 1
ATOM 741 O O . ALA A 1 102 ? 5.010 0.570 44.870 1.00 83.50 102 ALA A O 1
ATOM 742 N N . ILE A 1 103 ? 3.587 -0.353 46.355 1.00 84.25 103 ILE A N 1
ATOM 743 C CA . ILE A 1 103 ? 3.397 -1.623 45.637 1.00 84.25 103 ILE A CA 1
ATOM 744 C C . ILE A 1 103 ? 2.669 -1.387 44.305 1.00 84.25 103 ILE A C 1
ATOM 746 O O . ILE A 1 103 ? 3.112 -1.861 43.260 1.00 84.25 103 ILE A O 1
ATOM 750 N N . ALA A 1 104 ? 1.591 -0.598 44.297 1.00 77.69 104 ALA A N 1
ATOM 751 C CA . ALA A 1 104 ? 0.862 -0.285 43.068 1.00 77.69 104 ALA A CA 1
ATOM 752 C C . ALA A 1 104 ? 1.751 0.433 42.033 1.00 77.69 104 ALA A C 1
ATOM 754 O O . ALA A 1 104 ? 1.739 0.084 40.850 1.00 77.69 104 ALA A O 1
ATOM 755 N N . ILE A 1 105 ? 2.573 1.396 42.465 1.00 84.31 105 ILE A N 1
ATOM 756 C CA . ILE A 1 105 ? 3.518 2.103 41.590 1.00 84.31 105 ILE A CA 1
ATOM 757 C C . ILE A 1 105 ? 4.554 1.130 41.019 1.00 84.31 105 ILE A C 1
ATOM 759 O O . ILE A 1 105 ? 4.778 1.135 39.808 1.00 84.31 105 ILE A O 1
ATOM 763 N N . THR A 1 106 ? 5.153 0.270 41.849 1.00 77.56 106 THR A N 1
ATOM 764 C CA . THR A 1 106 ? 6.163 -0.697 41.383 1.00 77.56 106 THR A CA 1
ATOM 765 C C . THR A 1 106 ? 5.587 -1.687 40.376 1.00 77.56 106 THR A C 1
ATOM 767 O O . THR A 1 106 ? 6.200 -1.877 39.328 1.00 77.56 106 THR A O 1
ATOM 770 N N . VAL A 1 107 ? 4.384 -2.222 40.611 1.00 80.31 107 VAL A N 1
ATOM 771 C CA . VAL A 1 107 ? 3.677 -3.090 39.648 1.00 80.31 107 VAL A CA 1
ATOM 772 C C . VAL A 1 107 ? 3.393 -2.359 38.330 1.00 80.31 107 VAL A C 1
ATOM 774 O O . VAL A 1 107 ? 3.596 -2.901 37.246 1.00 80.31 107 VAL A O 1
ATOM 777 N N . THR A 1 108 ? 2.965 -1.096 38.390 1.00 70.00 108 THR A N 1
ATOM 778 C CA . THR A 1 108 ? 2.669 -0.322 37.172 1.00 70.00 108 THR A CA 1
ATOM 779 C C . THR A 1 108 ? 3.939 -0.034 36.362 1.00 70.00 108 THR A C 1
ATOM 781 O O . THR A 1 108 ? 3.922 -0.083 35.129 1.00 70.00 108 THR A O 1
ATOM 784 N N . VAL A 1 109 ? 5.055 0.252 37.041 1.00 78.94 109 VAL A N 1
ATOM 785 C CA . VAL A 1 109 ? 6.357 0.501 36.407 1.00 78.94 109 VAL A CA 1
ATOM 786 C C . VAL A 1 109 ? 6.920 -0.774 35.782 1.00 78.94 109 VAL A C 1
ATOM 788 O O . VAL A 1 109 ? 7.389 -0.717 34.646 1.00 78.94 109 VAL A O 1
ATOM 791 N N . THR A 1 110 ? 6.841 -1.924 36.459 1.00 70.31 110 THR A N 1
ATOM 792 C CA . THR A 1 110 ? 7.333 -3.197 35.907 1.00 70.31 110 THR A CA 1
ATOM 793 C C . THR A 1 110 ? 6.528 -3.642 34.689 1.00 70.31 110 THR A C 1
ATOM 795 O O . THR A 1 110 ? 7.134 -4.021 33.690 1.00 70.31 110 THR A O 1
ATOM 798 N N . ILE A 1 111 ? 5.196 -3.494 34.697 1.00 76.88 111 ILE A N 1
ATOM 799 C CA . ILE A 1 111 ? 4.350 -3.779 33.522 1.00 76.88 111 ILE A CA 1
ATOM 800 C C . ILE A 1 111 ? 4.706 -2.856 32.349 1.00 76.88 111 ILE A C 1
ATOM 802 O O . ILE A 1 111 ? 4.838 -3.309 31.213 1.00 76.88 111 ILE A O 1
ATOM 806 N N . ARG A 1 112 ? 4.885 -1.551 32.597 1.00 75.44 112 ARG A N 1
ATOM 807 C CA . ARG A 1 112 ? 5.268 -0.603 31.537 1.00 75.44 112 ARG A CA 1
ATOM 808 C C . ARG A 1 112 ? 6.652 -0.900 30.966 1.00 75.44 112 ARG A C 1
ATOM 810 O O . ARG A 1 112 ? 6.821 -0.786 29.756 1.00 75.44 112 ARG A O 1
ATOM 817 N N . LYS A 1 113 ? 7.608 -1.280 31.817 1.00 70.94 113 LYS A N 1
ATOM 818 C CA . LYS A 1 113 ? 8.969 -1.628 31.402 1.00 70.94 113 LYS A CA 1
ATOM 819 C C . LYS A 1 113 ? 8.997 -2.925 30.588 1.00 70.94 113 LYS A C 1
ATOM 821 O O . LYS A 1 113 ? 9.562 -2.914 29.502 1.00 70.94 113 LYS A O 1
ATOM 826 N N . GLY A 1 114 ? 8.307 -3.975 31.041 1.00 66.69 114 GLY A N 1
ATOM 827 C CA . GLY A 1 114 ? 8.173 -5.224 30.280 1.00 66.69 114 GLY A CA 1
ATOM 828 C C . GLY A 1 114 ? 7.538 -4.994 28.906 1.00 66.69 114 GLY A C 1
ATOM 829 O O . GLY A 1 114 ? 8.095 -5.386 27.889 1.00 66.69 114 GLY A O 1
ATOM 830 N N . ASN A 1 115 ? 6.455 -4.212 28.849 1.00 74.12 115 ASN A N 1
ATOM 831 C CA . ASN A 1 115 ? 5.806 -3.867 27.581 1.00 74.12 115 ASN A CA 1
ATOM 832 C C . ASN A 1 115 ? 6.689 -3.031 26.635 1.00 74.12 115 ASN A C 1
ATOM 834 O O . ASN A 1 115 ? 6.446 -3.031 25.429 1.00 74.12 115 ASN A O 1
ATOM 838 N N . ALA A 1 116 ? 7.653 -2.264 27.152 1.00 74.75 116 ALA A N 1
ATOM 839 C CA . ALA A 1 116 ? 8.589 -1.506 26.324 1.00 74.75 116 ALA A CA 1
ATOM 840 C C . ALA A 1 116 ? 9.666 -2.427 25.734 1.00 74.75 116 ALA A C 1
ATOM 842 O O . ALA A 1 116 ? 9.885 -2.400 24.525 1.00 74.75 116 ALA A O 1
ATOM 843 N N . GLU A 1 117 ? 10.252 -3.295 26.561 1.00 76.62 117 GLU A N 1
ATOM 844 C CA . GLU A 1 117 ? 11.250 -4.284 26.135 1.00 76.62 117 GLU A CA 1
ATOM 845 C C . GLU A 1 117 ? 10.666 -5.262 25.100 1.00 76.62 117 GLU A C 1
ATOM 847 O O . GLU A 1 117 ? 11.290 -5.521 24.070 1.00 76.62 117 GLU A O 1
ATOM 852 N N . ASP A 1 118 ? 9.426 -5.722 25.293 1.00 76.75 118 ASP A N 1
ATOM 853 C CA . ASP A 1 118 ? 8.735 -6.595 24.335 1.00 76.75 118 ASP A CA 1
ATOM 854 C C . ASP A 1 118 ? 8.482 -5.900 22.985 1.00 76.75 118 ASP A C 1
ATOM 856 O O . ASP A 1 118 ? 8.590 -6.518 21.922 1.00 76.75 118 ASP A O 1
ATOM 860 N N . ARG A 1 119 ? 8.179 -4.593 22.994 1.00 77.75 119 ARG A N 1
ATOM 861 C CA . ARG A 1 119 ? 8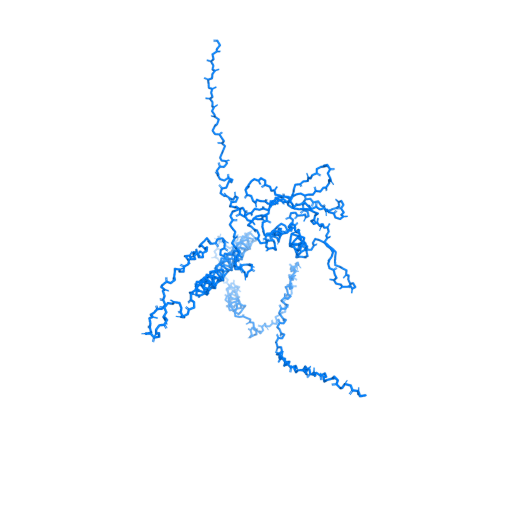.004 -3.797 21.763 1.00 77.75 119 ARG A CA 1
ATOM 862 C C . ARG A 1 119 ? 9.324 -3.587 21.032 1.00 77.75 119 ARG A C 1
ATOM 864 O O . ARG A 1 119 ? 9.362 -3.676 19.804 1.00 77.75 119 ARG A O 1
ATOM 871 N N . GLU A 1 120 ? 10.402 -3.324 21.761 1.00 81.12 120 GLU A N 1
ATOM 872 C CA . GLU A 1 120 ? 11.741 -3.211 21.181 1.00 81.12 120 GLU A CA 1
ATOM 873 C C . GLU A 1 120 ? 12.179 -4.534 20.541 1.00 81.12 120 GLU A C 1
ATOM 875 O O . GLU A 1 120 ? 12.651 -4.549 19.404 1.00 81.12 120 GLU A O 1
ATOM 880 N N . GLN A 1 121 ? 11.935 -5.667 21.203 1.00 83.88 121 GLN A N 1
ATOM 881 C CA . GLN A 1 121 ? 12.236 -6.981 20.631 1.00 83.88 121 GLN A CA 1
ATOM 882 C C . GLN A 1 121 ? 11.373 -7.295 19.403 1.00 83.88 121 GLN A C 1
ATOM 884 O O . GLN A 1 121 ? 11.893 -7.791 18.400 1.00 83.88 121 GLN A O 1
ATOM 889 N N . ALA A 1 122 ? 10.075 -6.977 19.442 1.00 80.31 122 ALA A N 1
ATOM 890 C CA . ALA A 1 122 ? 9.176 -7.179 18.308 1.00 80.31 122 ALA A CA 1
ATOM 891 C C . ALA A 1 122 ? 9.614 -6.365 17.080 1.00 80.31 122 ALA A C 1
ATOM 893 O O . ALA A 1 122 ? 9.754 -6.916 15.987 1.00 80.31 122 ALA A O 1
ATOM 894 N N . THR A 1 123 ? 9.914 -5.078 17.263 1.00 81.06 123 THR A N 1
ATOM 895 C CA . THR A 1 123 ? 10.382 -4.204 16.174 1.00 81.06 123 THR A CA 1
ATOM 896 C C . THR A 1 123 ? 11.749 -4.630 15.634 1.00 81.06 123 THR A C 1
ATOM 898 O O . THR A 1 123 ? 11.955 -4.651 14.418 1.00 81.06 123 THR A O 1
ATOM 901 N N . ALA A 1 124 ? 12.674 -5.059 16.499 1.00 84.12 124 ALA A N 1
ATOM 902 C CA . ALA A 1 124 ? 13.964 -5.598 16.075 1.00 84.12 124 ALA A CA 1
ATOM 903 C C . ALA A 1 124 ? 13.810 -6.893 15.255 1.00 84.12 124 ALA A C 1
ATOM 905 O O . ALA A 1 124 ? 14.494 -7.074 14.240 1.00 84.12 124 ALA A O 1
ATOM 906 N N . ALA A 1 125 ? 12.889 -7.776 15.656 1.00 84.44 125 ALA A N 1
ATOM 907 C CA . ALA A 1 125 ? 12.575 -9.001 14.927 1.00 84.44 125 ALA A CA 1
ATOM 908 C C . ALA A 1 125 ? 11.954 -8.703 13.552 1.00 84.44 125 ALA A C 1
ATOM 910 O O . ALA A 1 125 ? 12.332 -9.331 12.561 1.00 84.44 125 ALA A O 1
ATOM 911 N N . GLU A 1 126 ? 11.050 -7.727 13.461 1.00 84.44 126 GLU A N 1
ATOM 912 C CA . GLU A 1 126 ? 10.478 -7.268 12.189 1.00 84.44 126 GLU A CA 1
ATOM 913 C C . GLU A 1 126 ? 11.549 -6.681 11.264 1.00 84.44 126 GLU A C 1
ATOM 915 O O . GLU A 1 126 ? 11.649 -7.089 10.105 1.00 84.44 126 GLU A O 1
ATOM 920 N N . ALA A 1 127 ? 12.425 -5.814 11.776 1.00 84.25 127 ALA A N 1
ATOM 921 C CA . ALA A 1 127 ? 13.529 -5.255 10.999 1.00 84.25 127 ALA A CA 1
ATOM 922 C C . ALA A 1 127 ? 14.515 -6.337 10.516 1.00 84.25 127 ALA A C 1
ATOM 924 O O . ALA A 1 127 ? 15.050 -6.251 9.409 1.00 84.25 127 ALA A O 1
ATOM 925 N N . ALA A 1 128 ? 14.763 -7.381 11.316 1.00 86.50 128 ALA A N 1
ATOM 926 C CA . ALA A 1 128 ? 15.586 -8.520 10.906 1.00 86.50 128 ALA A CA 1
ATOM 927 C C . ALA A 1 128 ? 14.938 -9.324 9.767 1.00 86.50 128 ALA A C 1
ATOM 929 O O . ALA A 1 128 ? 15.618 -9.661 8.794 1.00 86.50 128 ALA A O 1
ATOM 930 N N . ARG A 1 129 ? 13.623 -9.575 9.840 1.00 87.06 129 ARG A N 1
ATOM 931 C CA . ARG A 1 129 ? 12.864 -10.202 8.743 1.00 87.06 129 ARG A CA 1
ATOM 932 C C . ARG A 1 129 ? 12.913 -9.349 7.478 1.00 87.06 129 ARG A C 1
ATOM 934 O O . ARG A 1 129 ? 13.163 -9.878 6.399 1.00 87.06 129 ARG A O 1
ATOM 941 N N . GLY A 1 130 ? 12.757 -8.034 7.617 1.00 86.19 130 GLY A N 1
ATOM 942 C CA . GLY A 1 130 ? 12.878 -7.085 6.513 1.00 86.19 130 GLY A CA 1
ATOM 943 C C . GLY A 1 130 ? 14.228 -7.144 5.808 1.00 86.19 130 GLY A C 1
ATOM 944 O O . GLY A 1 130 ? 14.279 -7.202 4.581 1.00 86.19 130 GLY A O 1
ATOM 945 N N . ARG A 1 131 ? 15.327 -7.219 6.571 1.00 86.38 131 ARG A N 1
ATOM 946 C CA . ARG A 1 131 ? 16.684 -7.381 6.016 1.00 86.38 131 ARG A CA 1
ATOM 947 C C . ARG A 1 131 ? 16.838 -8.677 5.228 1.00 86.38 131 ARG A C 1
ATOM 949 O O . ARG A 1 131 ? 17.423 -8.659 4.147 1.00 86.38 131 ARG A O 1
ATOM 956 N N . ALA A 1 132 ? 16.293 -9.783 5.734 1.00 87.19 132 ALA A N 1
ATOM 957 C CA . ALA A 1 132 ? 16.329 -11.064 5.030 1.00 87.19 132 ALA A CA 1
ATOM 958 C C . ALA A 1 132 ? 15.554 -11.008 3.701 1.00 87.19 132 ALA A C 1
ATOM 960 O O . ALA A 1 132 ? 16.052 -11.478 2.678 1.00 87.19 132 ALA A O 1
ATOM 961 N N . LEU A 1 133 ? 14.374 -10.378 3.694 1.00 86.88 133 LEU A N 1
ATOM 962 C CA . LEU A 1 133 ? 13.575 -10.180 2.482 1.00 86.88 133 LEU A CA 1
ATOM 963 C C . LEU A 1 133 ? 14.284 -9.278 1.465 1.00 86.88 133 LEU A C 1
ATOM 965 O O . LEU A 1 133 ? 14.321 -9.607 0.281 1.00 86.88 133 LEU A O 1
ATOM 969 N N . ALA A 1 134 ? 14.891 -8.179 1.919 1.00 85.19 134 ALA A N 1
ATOM 970 C CA . ALA A 1 134 ? 15.641 -7.264 1.064 1.00 85.19 134 ALA A CA 1
ATOM 971 C C . ALA A 1 134 ? 16.862 -7.941 0.413 1.00 85.19 134 ALA A C 1
ATOM 973 O O . ALA A 1 134 ? 17.116 -7.749 -0.776 1.00 85.19 134 ALA A O 1
ATOM 974 N N . ALA A 1 135 ? 17.584 -8.781 1.162 1.00 87.38 135 ALA A N 1
ATOM 975 C CA . ALA A 1 135 ? 18.703 -9.558 0.632 1.00 87.38 135 ALA A CA 1
ATOM 976 C C . ALA A 1 135 ? 18.249 -10.611 -0.395 1.00 87.38 135 ALA A C 1
ATOM 978 O O . ALA A 1 135 ? 18.871 -10.754 -1.448 1.00 87.38 135 ALA A O 1
ATOM 979 N N . ALA A 1 136 ? 17.146 -11.317 -0.123 1.00 87.12 136 ALA A N 1
ATOM 980 C CA . ALA A 1 136 ? 16.584 -12.298 -1.050 1.00 87.12 136 ALA A CA 1
ATOM 981 C C . ALA A 1 136 ? 16.103 -11.647 -2.360 1.00 87.12 136 ALA A C 1
ATOM 983 O O . ALA A 1 136 ? 16.326 -12.185 -3.445 1.00 87.12 136 ALA A O 1
ATOM 984 N N . ASP A 1 137 ? 15.483 -10.469 -2.272 1.00 86.56 137 ASP A N 1
ATOM 985 C CA . ASP A 1 137 ? 15.051 -9.704 -3.440 1.00 86.56 137 ASP A CA 1
ATOM 986 C C . ASP A 1 137 ? 16.229 -9.209 -4.290 1.00 86.56 137 ASP A C 1
ATOM 988 O O . ASP A 1 137 ? 16.179 -9.303 -5.517 1.00 86.56 137 ASP A O 1
ATOM 992 N N . LEU A 1 138 ? 17.308 -8.737 -3.655 1.00 86.75 138 LEU A N 1
ATOM 993 C CA . LEU A 1 138 ? 18.530 -8.355 -4.363 1.00 86.75 138 LEU A CA 1
ATOM 994 C C . LEU A 1 138 ? 19.111 -9.540 -5.141 1.00 86.75 138 LEU A C 1
ATOM 996 O O . LEU A 1 138 ? 19.410 -9.398 -6.325 1.00 86.75 138 LEU A O 1
ATOM 1000 N N . ALA A 1 139 ? 19.234 -10.701 -4.492 1.00 87.25 139 ALA A N 1
ATOM 1001 C CA . ALA A 1 139 ? 19.746 -11.910 -5.130 1.00 87.25 139 ALA A CA 1
ATOM 1002 C C . ALA A 1 139 ? 18.888 -12.299 -6.344 1.00 87.25 139 ALA A C 1
ATOM 1004 O O . ALA A 1 139 ? 19.422 -12.582 -7.415 1.00 87.25 139 ALA A O 1
ATOM 1005 N N . ARG A 1 140 ? 17.555 -12.221 -6.222 1.00 87.94 140 ARG A N 1
ATOM 1006 C CA . ARG A 1 140 ? 16.641 -12.442 -7.350 1.00 87.94 140 ARG A CA 1
ATOM 1007 C C . ARG A 1 140 ? 16.903 -11.457 -8.493 1.00 87.94 140 ARG A C 1
ATOM 1009 O O . ARG A 1 140 ? 17.094 -11.891 -9.626 1.00 87.94 140 ARG A O 1
ATOM 1016 N N . ARG A 1 141 ? 16.974 -10.153 -8.209 1.00 85.44 141 ARG A N 1
ATOM 1017 C CA . ARG A 1 141 ? 17.232 -9.125 -9.234 1.00 85.44 141 ARG A CA 1
ATOM 1018 C C . ARG A 1 141 ? 18.584 -9.310 -9.926 1.00 85.44 141 ARG A C 1
ATOM 1020 O O . ARG A 1 141 ? 18.676 -9.101 -11.131 1.00 85.44 141 ARG A O 1
ATOM 1027 N N . GLN A 1 142 ? 19.612 -9.738 -9.194 1.00 88.81 142 GLN A N 1
ATOM 1028 C CA . GLN A 1 142 ? 20.912 -10.089 -9.772 1.00 88.81 142 GLN A CA 1
ATOM 1029 C C . GLN A 1 142 ? 20.795 -11.282 -10.719 1.00 88.81 142 GLN A C 1
ATOM 1031 O O . GLN A 1 142 ? 21.234 -11.185 -11.860 1.00 88.81 142 GLN A O 1
ATOM 1036 N N . THR A 1 143 ? 20.122 -12.360 -10.304 1.00 88.44 143 THR A N 1
ATOM 1037 C CA . THR A 1 143 ? 19.928 -13.525 -11.181 1.00 88.44 143 THR A CA 1
ATOM 1038 C C . THR A 1 143 ? 19.120 -13.190 -12.436 1.00 88.44 143 THR A C 1
ATOM 1040 O O . THR A 1 143 ? 19.449 -13.666 -13.518 1.00 88.44 143 THR A O 1
ATOM 1043 N N . GLU A 1 144 ? 18.097 -12.338 -12.331 1.00 87.81 144 GLU A N 1
ATOM 1044 C CA . GLU A 1 144 ? 17.315 -11.876 -13.483 1.00 87.81 144 GLU A CA 1
ATOM 1045 C C . GLU A 1 144 ? 18.160 -11.010 -14.428 1.00 87.81 144 GLU A C 1
ATOM 1047 O O . GLU A 1 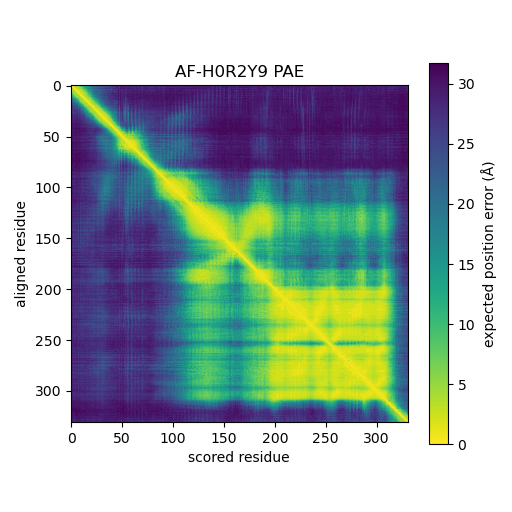144 ? 18.097 -11.187 -15.645 1.00 87.81 144 GLU A O 1
ATOM 1052 N N . ALA A 1 145 ? 18.991 -10.114 -13.885 1.00 86.69 145 ALA A N 1
ATOM 1053 C CA . ALA A 1 145 ? 19.901 -9.283 -14.671 1.00 86.69 145 ALA A CA 1
ATOM 1054 C C . ALA A 1 145 ? 20.970 -10.123 -15.388 1.00 86.69 145 ALA A C 1
ATOM 1056 O O . ALA A 1 145 ? 21.238 -9.897 -16.568 1.00 86.69 145 ALA A O 1
ATOM 1057 N N . GLU A 1 146 ? 21.539 -11.122 -14.712 1.00 87.88 146 GLU A N 1
ATOM 1058 C CA . GLU A 1 146 ? 22.485 -12.070 -15.304 1.00 87.88 146 GLU A CA 1
ATOM 1059 C C . GLU A 1 146 ? 21.828 -12.900 -16.409 1.00 87.88 146 GLU A C 1
ATOM 1061 O O . GLU A 1 146 ? 22.381 -13.024 -17.499 1.00 87.88 146 GLU A O 1
ATOM 1066 N N . GLN A 1 147 ? 20.620 -13.420 -16.183 1.00 87.88 147 GLN A N 1
ATOM 1067 C CA . GLN A 1 147 ? 19.883 -14.167 -17.204 1.00 87.88 147 GLN A CA 1
ATOM 1068 C C . GLN A 1 147 ? 19.532 -13.296 -18.414 1.00 87.88 147 GLN A C 1
ATOM 1070 O O . GLN A 1 147 ? 19.685 -13.738 -19.552 1.00 87.88 147 GLN A O 1
ATOM 1075 N N . ALA A 1 148 ? 19.106 -12.050 -18.194 1.00 87.38 148 ALA A N 1
ATOM 1076 C CA . ALA A 1 148 ? 18.816 -11.104 -19.267 1.00 87.38 148 ALA A CA 1
ATOM 1077 C C . ALA A 1 148 ? 20.076 -10.705 -20.053 1.00 87.38 148 ALA A C 1
ATOM 1079 O O . ALA A 1 148 ? 20.000 -10.489 -21.263 1.00 87.38 148 ALA A O 1
ATOM 1080 N N . ALA A 1 149 ? 21.230 -10.626 -19.387 1.00 86.06 149 ALA A N 1
ATOM 1081 C CA . ALA A 1 149 ? 22.523 -10.413 -20.027 1.00 86.06 149 ALA A CA 1
ATOM 1082 C C . ALA A 1 149 ? 22.927 -11.635 -20.871 1.00 86.06 149 ALA A C 1
ATOM 1084 O O . ALA A 1 149 ? 23.270 -11.497 -22.043 1.00 86.06 149 ALA A O 1
ATOM 1085 N N . LEU A 1 150 ? 22.801 -12.849 -20.327 1.00 85.00 150 LEU A N 1
ATOM 1086 C CA . LEU A 1 150 ? 23.083 -14.086 -21.061 1.00 85.00 150 LEU A CA 1
ATOM 1087 C C . LEU A 1 150 ? 22.154 -14.277 -22.268 1.00 85.00 150 LEU A C 1
ATOM 1089 O O . LEU A 1 150 ? 22.588 -14.787 -23.295 1.00 85.00 150 LEU A O 1
ATOM 1093 N N . ALA A 1 151 ? 20.897 -13.837 -22.184 1.00 86.00 151 ALA A N 1
ATOM 1094 C CA . ALA A 1 151 ? 19.955 -13.890 -23.302 1.00 86.00 151 ALA A CA 1
ATOM 1095 C C . ALA A 1 151 ? 20.335 -12.962 -24.472 1.00 86.00 151 ALA A C 1
ATOM 1097 O O . ALA A 1 151 ? 19.866 -13.172 -25.588 1.00 86.00 151 ALA A O 1
ATOM 1098 N N . GLN A 1 152 ? 21.179 -11.953 -24.235 1.00 85.25 152 GLN A N 1
ATOM 1099 C CA . GLN A 1 152 ? 21.691 -11.049 -25.270 1.00 85.25 152 GLN A CA 1
ATOM 1100 C C . GLN A 1 152 ? 22.954 -11.583 -25.960 1.00 85.25 152 GLN A C 1
ATOM 1102 O O . GLN A 1 152 ? 23.461 -10.935 -26.876 1.00 85.25 152 GLN A O 1
ATOM 1107 N N . LEU A 1 153 ? 23.479 -12.743 -25.543 1.00 85.50 153 LEU A N 1
ATOM 1108 C CA . LEU A 1 153 ? 24.641 -13.342 -26.191 1.00 85.50 153 LEU A CA 1
ATOM 1109 C C . LEU A 1 153 ? 24.323 -13.698 -27.649 1.00 85.50 153 LEU A C 1
ATOM 1111 O O . LEU A 1 153 ? 23.331 -14.393 -27.902 1.00 85.50 153 LEU A O 1
ATOM 1115 N N . PRO A 1 154 ? 25.177 -13.292 -28.607 1.00 85.56 154 PRO A N 1
ATOM 1116 C CA . PRO A 1 154 ? 25.036 -13.746 -29.978 1.00 85.56 154 PRO A CA 1
ATOM 1117 C C . PRO A 1 154 ? 25.178 -15.276 -30.042 1.00 85.56 154 PRO A C 1
ATOM 1119 O O . PRO A 1 154 ? 25.909 -15.873 -29.239 1.00 85.56 154 PRO A O 1
ATOM 1122 N N . PRO A 1 155 ? 24.485 -15.946 -30.979 1.00 87.88 155 PRO A N 1
ATOM 1123 C CA . PRO A 1 155 ? 24.605 -17.386 -31.157 1.00 87.88 155 PRO A CA 1
ATOM 1124 C C . PRO A 1 155 ? 26.065 -17.786 -31.406 1.00 87.88 155 PRO A C 1
ATOM 1126 O O . PRO A 1 155 ? 26.828 -17.072 -32.051 1.00 87.88 155 PRO A O 1
ATOM 1129 N N . ARG A 1 156 ? 26.461 -18.973 -30.930 1.00 83.50 156 ARG A N 1
ATOM 1130 C CA . ARG A 1 156 ? 27.860 -19.439 -30.993 1.00 83.50 156 ARG A CA 1
ATOM 1131 C C . ARG A 1 156 ? 28.442 -19.484 -32.406 1.00 83.50 156 ARG A C 1
ATOM 1133 O O . ARG A 1 156 ? 29.633 -19.266 -32.575 1.00 83.50 156 ARG A O 1
ATOM 1140 N N . SER A 1 157 ? 27.602 -19.696 -33.415 1.00 88.75 157 SER A N 1
ATOM 1141 C CA . SER A 1 157 ? 27.993 -19.632 -34.827 1.00 88.75 157 SER A CA 1
ATOM 1142 C C . SER A 1 157 ? 28.498 -18.256 -35.275 1.00 88.75 157 SER A C 1
ATOM 1144 O O . SER A 1 157 ? 29.163 -18.174 -36.299 1.00 88.75 157 SER A O 1
ATOM 1146 N N . GLU A 1 158 ? 28.172 -17.186 -34.547 1.00 90.25 158 GLU A N 1
ATOM 1147 C CA . GLU A 1 158 ? 28.570 -15.814 -34.871 1.00 90.25 158 GLU A CA 1
ATOM 1148 C C . GLU A 1 158 ? 29.935 -15.449 -34.272 1.00 90.25 158 GLU A C 1
ATOM 1150 O O . GLU A 1 158 ? 30.757 -14.848 -34.959 1.00 90.25 158 GLU A O 1
ATOM 1155 N N . PHE A 1 159 ? 30.218 -15.856 -33.028 1.00 86.88 159 PHE A N 1
ATOM 1156 C CA . PHE A 1 159 ? 31.485 -15.529 -32.354 1.00 86.88 159 PHE A CA 1
ATOM 1157 C C . PHE A 1 159 ? 32.534 -16.657 -32.377 1.00 86.88 159 PHE A C 1
ATOM 1159 O O . PHE A 1 159 ? 33.715 -16.393 -32.164 1.00 86.88 159 PHE A O 1
ATOM 1166 N N . ASP A 1 160 ? 32.136 -17.902 -32.655 1.00 90.88 160 ASP A N 1
ATOM 1167 C CA . ASP A 1 160 ? 33.020 -19.069 -32.800 1.00 90.88 160 ASP A CA 1
ATOM 1168 C C . ASP A 1 160 ? 32.668 -19.877 -34.074 1.00 90.88 160 ASP A C 1
ATOM 1170 O O . ASP A 1 160 ? 32.325 -21.061 -33.993 1.00 90.88 160 ASP A O 1
ATOM 1174 N N . PRO A 1 161 ? 32.725 -19.265 -35.278 1.00 87.50 161 PRO A N 1
ATOM 1175 C CA . PRO A 1 161 ? 32.301 -19.913 -36.526 1.00 87.50 161 PRO A CA 1
ATOM 1176 C C . PRO A 1 161 ? 33.178 -21.110 -36.919 1.00 87.50 161 PRO A C 1
ATOM 1178 O O . PRO A 1 161 ? 32.730 -22.004 -37.632 1.00 87.50 161 PRO A O 1
ATOM 1181 N N . LEU A 1 162 ? 34.433 -21.128 -36.462 1.00 91.50 162 LEU A N 1
ATOM 1182 C CA . LEU A 1 162 ? 35.407 -22.179 -36.759 1.00 91.50 162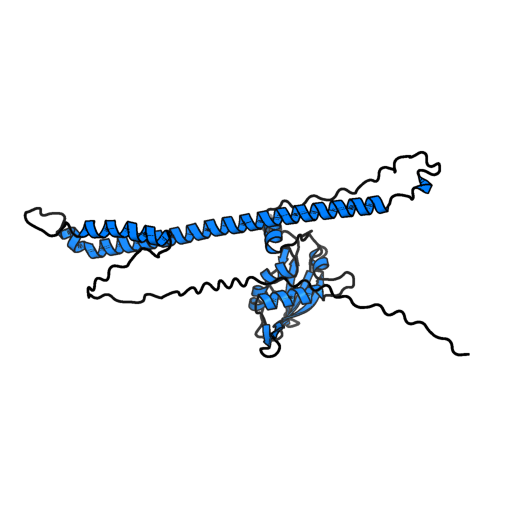 LEU A CA 1
ATOM 1183 C C . LEU A 1 162 ? 35.463 -23.270 -35.675 1.00 91.50 162 LEU A C 1
ATOM 1185 O O . LEU A 1 162 ? 36.246 -24.208 -35.810 1.00 91.50 162 LEU A O 1
ATOM 1189 N N . GLY A 1 163 ? 34.658 -23.163 -34.610 1.00 86.88 163 GLY A N 1
ATOM 1190 C CA . GLY A 1 163 ? 34.648 -24.131 -33.508 1.00 86.88 163 GLY A CA 1
ATOM 1191 C C . GLY A 1 163 ? 35.988 -24.227 -32.774 1.00 86.88 163 GLY A C 1
ATOM 1192 O O . GLY A 1 163 ? 36.341 -25.290 -32.267 1.00 86.88 163 GLY A O 1
ATOM 1193 N N . LEU A 1 164 ? 36.742 -23.127 -32.728 1.00 90.06 164 LEU A N 1
ATOM 1194 C CA . LEU A 1 164 ? 38.057 -23.044 -32.090 1.00 90.06 164 LEU A CA 1
ATOM 1195 C C . LEU A 1 164 ? 37.952 -22.969 -30.559 1.00 90.06 164 LEU A C 1
ATOM 1197 O O . LEU A 1 164 ? 38.976 -22.939 -29.879 1.00 90.06 164 LEU A O 1
ATOM 1201 N N . GLY A 1 165 ? 36.733 -22.948 -30.009 1.00 87.12 165 GLY A N 1
ATOM 1202 C CA . GLY A 1 165 ? 36.509 -22.873 -28.569 1.00 87.12 165 GLY A CA 1
ATOM 1203 C C . GLY A 1 165 ? 36.737 -21.469 -28.023 1.00 87.12 165 GLY A C 1
ATOM 1204 O O . GLY A 1 165 ? 37.151 -21.324 -26.873 1.00 87.12 165 GLY A O 1
ATOM 1205 N N . LEU A 1 166 ? 36.487 -20.442 -28.842 1.00 85.00 166 LEU A N 1
ATOM 1206 C CA . LEU A 1 166 ? 36.604 -19.055 -28.409 1.00 85.00 166 LEU A CA 1
ATOM 1207 C C . LEU A 1 166 ? 35.640 -18.793 -27.238 1.00 85.00 166 LEU A C 1
ATOM 1209 O O . LEU A 1 166 ? 34.477 -19.210 -27.294 1.00 85.00 166 LEU A O 1
ATOM 1213 N N . PRO A 1 167 ? 36.105 -18.130 -26.164 1.00 82.69 167 PRO A N 1
ATOM 1214 C CA . PRO A 1 167 ? 35.232 -17.757 -25.064 1.00 82.69 167 PRO A CA 1
ATOM 1215 C C . PRO A 1 167 ? 34.158 -16.789 -25.565 1.00 82.69 167 PRO A C 1
ATOM 1217 O O . PRO A 1 167 ? 34.409 -15.968 -26.450 1.00 82.69 167 PRO A O 1
ATOM 1220 N N . ALA A 1 168 ? 32.960 -16.883 -24.988 1.00 80.06 168 ALA A N 1
ATOM 1221 C CA . ALA A 1 168 ? 31.891 -15.940 -25.282 1.00 80.06 168 ALA A CA 1
ATOM 1222 C C . ALA A 1 168 ? 32.351 -14.498 -24.984 1.00 80.06 168 ALA A C 1
ATOM 1224 O O . ALA A 1 168 ? 33.109 -14.287 -24.029 1.00 80.06 168 ALA A O 1
ATOM 1225 N N . PRO A 1 169 ? 31.906 -13.503 -25.773 1.00 81.25 169 PRO A N 1
ATOM 1226 C CA . PRO A 1 169 ? 32.210 -12.108 -25.487 1.00 81.25 169 PRO A CA 1
ATOM 1227 C C . PRO A 1 169 ? 31.705 -11.733 -24.088 1.00 81.25 169 PRO A C 1
ATOM 1229 O O . PRO A 1 169 ? 30.637 -12.175 -23.661 1.00 81.25 169 PRO A O 1
ATOM 1232 N N . ALA A 1 170 ? 32.483 -10.925 -23.363 1.00 77.00 170 ALA A N 1
ATOM 1233 C CA . ALA A 1 170 ? 32.110 -10.481 -22.026 1.00 77.00 170 ALA A CA 1
ATOM 1234 C C . ALA A 1 170 ? 30.837 -9.626 -22.098 1.00 77.00 170 ALA A C 1
ATOM 1236 O O . ALA A 1 170 ? 30.849 -8.535 -22.671 1.00 77.00 170 ALA A O 1
ATOM 123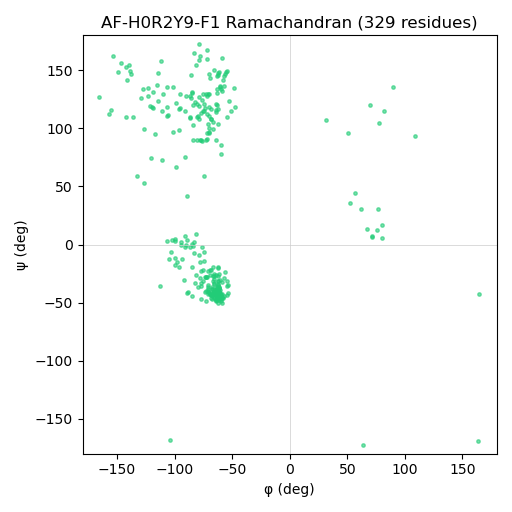7 N N . VAL A 1 171 ? 29.741 -10.117 -21.519 1.00 77.31 171 VAL A N 1
ATOM 1238 C CA . VAL A 1 171 ? 28.503 -9.344 -21.407 1.00 77.31 171 VAL A CA 1
ATOM 1239 C C . VAL A 1 171 ? 28.574 -8.477 -20.160 1.00 77.31 171 VAL A C 1
ATOM 1241 O O . VAL A 1 171 ? 28.901 -8.956 -19.075 1.00 77.31 171 VAL A O 1
ATOM 1244 N N . GLN A 1 172 ? 28.257 -7.194 -20.308 1.00 76.94 172 GLN A N 1
ATOM 1245 C CA . GLN A 1 172 ? 28.124 -6.302 -19.165 1.00 76.94 172 GLN A CA 1
ATOM 1246 C C . GLN A 1 172 ? 26.784 -6.569 -18.478 1.00 76.94 172 GLN A C 1
ATOM 1248 O O . GLN A 1 172 ? 25.724 -6.311 -19.046 1.00 76.94 172 GLN A O 1
ATOM 1253 N N . VAL A 1 173 ? 26.834 -7.093 -17.254 1.00 78.62 173 VAL A N 1
ATOM 1254 C CA . VAL A 1 173 ? 25.651 -7.201 -16.397 1.00 78.62 173 VAL A CA 1
ATOM 1255 C C . VAL A 1 173 ? 25.353 -5.805 -15.840 1.00 78.62 173 VAL A C 1
ATOM 1257 O O . VAL A 1 173 ? 26.246 -5.200 -15.238 1.00 78.62 173 VAL A O 1
ATOM 1260 N N . PRO A 1 174 ? 24.137 -5.263 -16.029 1.00 77.38 174 PRO A N 1
ATOM 1261 C CA . PRO A 1 174 ? 23.769 -3.980 -15.446 1.00 77.38 174 PRO A CA 1
ATOM 1262 C C . PRO A 1 174 ? 23.942 -4.003 -13.924 1.00 77.38 174 PRO A C 1
ATOM 1264 O O . PRO A 1 174 ? 23.546 -4.965 -13.264 1.00 77.38 174 PRO A O 1
ATOM 1267 N N . ALA A 1 175 ? 24.505 -2.936 -13.356 1.00 75.75 175 ALA A N 1
ATOM 1268 C CA . ALA A 1 175 ? 24.635 -2.817 -11.909 1.00 75.75 175 ALA A CA 1
ATOM 1269 C C . ALA A 1 175 ? 23.240 -2.756 -11.262 1.00 75.75 175 ALA A C 1
ATOM 1271 O O . ALA A 1 175 ? 22.476 -1.817 -11.489 1.00 75.75 175 ALA A O 1
ATOM 1272 N N . VAL A 1 176 ? 22.909 -3.764 -10.4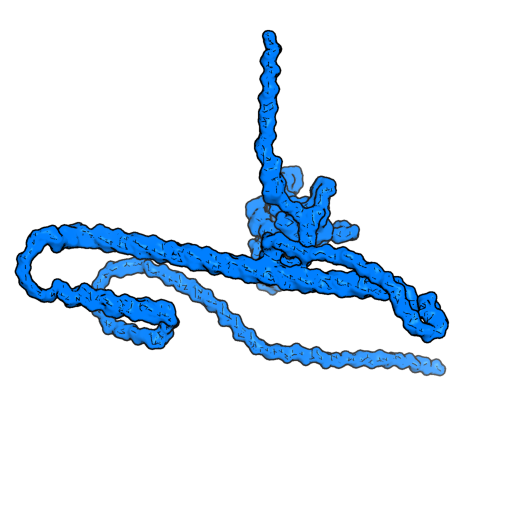53 1.00 80.12 176 VAL A N 1
ATOM 1273 C CA . VAL A 1 176 ? 21.666 -3.791 -9.675 1.00 80.12 176 VAL A CA 1
ATOM 1274 C C . VAL A 1 176 ? 21.846 -2.908 -8.444 1.00 80.12 176 VAL A C 1
ATOM 1276 O O . VAL A 1 176 ? 22.803 -3.074 -7.687 1.00 80.12 176 VAL A O 1
ATOM 1279 N N . THR A 1 177 ? 20.926 -1.966 -8.234 1.00 79.00 177 THR A N 1
ATOM 1280 C CA . THR A 1 177 ? 20.932 -1.107 -7.047 1.00 79.00 177 THR A CA 1
ATOM 1281 C C . THR A 1 177 ? 20.812 -1.937 -5.771 1.00 79.00 177 THR A C 1
ATOM 1283 O O . THR A 1 177 ? 20.004 -2.868 -5.691 1.00 79.00 177 THR A O 1
ATOM 1286 N N . GLY A 1 178 ? 21.629 -1.583 -4.774 1.00 72.38 178 GLY A N 1
ATOM 1287 C CA . GLY A 1 178 ? 21.660 -2.257 -3.480 1.00 72.38 178 GLY A CA 1
ATOM 1288 C C . GLY A 1 178 ? 20.305 -2.235 -2.759 1.00 72.38 178 GLY A C 1
ATOM 1289 O O . GLY A 1 178 ? 19.430 -1.427 -3.086 1.00 72.38 178 GLY A O 1
ATOM 1290 N N . PRO A 1 179 ? 20.106 -3.137 -1.786 1.00 72.50 179 PRO A N 1
ATOM 1291 C CA . PRO A 1 179 ? 18.875 -3.187 -1.020 1.00 72.50 179 PRO A CA 1
ATOM 1292 C C . PRO A 1 179 ? 18.731 -1.912 -0.172 1.00 72.50 179 PRO A C 1
ATOM 1294 O O . PRO A 1 179 ? 19.742 -1.345 0.252 1.00 72.50 179 PRO A O 1
ATOM 1297 N N . PRO A 1 180 ? 17.498 -1.466 0.114 1.00 71.25 180 PRO A N 1
ATOM 1298 C CA . PRO A 1 180 ? 17.257 -0.344 1.015 1.00 71.25 180 PRO A CA 1
ATOM 1299 C C . PRO A 1 180 ? 17.845 -0.637 2.398 1.00 71.25 180 PRO A C 1
ATOM 1301 O O . PRO A 1 180 ? 17.635 -1.718 2.950 1.00 71.25 180 PRO A O 1
ATOM 1304 N N . THR A 1 181 ? 18.591 0.319 2.948 1.00 77.38 181 THR A N 1
ATOM 1305 C CA . THR A 1 181 ? 19.237 0.199 4.267 1.00 77.38 181 THR A CA 1
ATOM 1306 C C . THR A 1 181 ? 18.510 0.969 5.365 1.00 77.38 181 THR A C 1
ATOM 1308 O O . THR A 1 181 ? 18.897 0.858 6.525 1.00 77.38 181 THR A O 1
ATOM 1311 N N . ASP A 1 182 ? 17.483 1.749 5.017 1.00 81.38 182 ASP A N 1
ATOM 1312 C CA . ASP A 1 182 ? 16.703 2.534 5.974 1.00 81.38 182 ASP A CA 1
ATOM 1313 C C . ASP A 1 182 ? 15.963 1.604 6.962 1.00 81.38 182 ASP A C 1
ATOM 1315 O O . ASP A 1 182 ? 15.166 0.761 6.528 1.00 81.38 182 ASP A O 1
ATOM 1319 N N . PRO A 1 183 ? 16.201 1.720 8.285 1.00 80.31 183 PRO A N 1
ATOM 1320 C CA . PRO A 1 183 ? 15.527 0.907 9.294 1.00 80.31 183 PRO A CA 1
ATOM 1321 C C . PRO A 1 183 ? 13.997 0.944 9.211 1.00 80.31 183 PRO A C 1
ATOM 1323 O O . PRO A 1 183 ? 13.359 -0.078 9.474 1.00 80.31 183 PRO A O 1
ATOM 1326 N N . GLN A 1 184 ? 13.403 2.082 8.833 1.00 78.56 184 GLN A N 1
ATOM 1327 C CA . GLN A 1 184 ? 11.945 2.196 8.718 1.00 78.56 184 GLN A CA 1
ATOM 1328 C C . GLN A 1 184 ? 11.403 1.351 7.562 1.00 78.56 184 GLN A C 1
ATOM 1330 O O . GLN A 1 184 ? 10.425 0.619 7.728 1.00 78.56 184 GLN A O 1
ATOM 1335 N N . ASP A 1 185 ? 12.070 1.389 6.411 1.00 78.75 185 ASP A N 1
ATOM 1336 C CA . ASP A 1 185 ? 11.690 0.592 5.247 1.00 78.75 185 ASP A CA 1
ATOM 1337 C C . ASP A 1 185 ? 11.897 -0.906 5.499 1.00 78.75 185 ASP A C 1
ATOM 1339 O O . ASP A 1 185 ? 11.050 -1.723 5.134 1.00 78.75 185 ASP A O 1
ATOM 1343 N N . LEU A 1 186 ? 12.956 -1.279 6.224 1.00 82.88 186 LEU A N 1
ATOM 1344 C CA . LEU A 1 186 ? 13.178 -2.659 6.657 1.00 82.88 186 LEU A CA 1
ATOM 1345 C C . LEU A 1 186 ? 12.062 -3.155 7.588 1.00 82.88 186 LEU A C 1
ATOM 1347 O O . LEU A 1 186 ? 11.540 -4.251 7.381 1.00 82.88 186 LEU A O 1
ATOM 1351 N N . ALA A 1 187 ? 11.648 -2.364 8.580 1.00 81.38 187 ALA A N 1
ATOM 1352 C CA . ALA A 1 187 ? 10.525 -2.727 9.446 1.00 81.38 187 ALA A CA 1
ATOM 1353 C C . ALA A 1 187 ? 9.230 -2.917 8.635 1.00 81.38 187 ALA A C 1
ATOM 1355 O O . ALA A 1 187 ? 8.522 -3.910 8.810 1.00 81.38 187 ALA A O 1
ATOM 1356 N N . ARG A 1 188 ? 8.963 -2.029 7.667 1.00 77.81 188 ARG A N 1
ATOM 1357 C CA . ARG A 1 188 ? 7.810 -2.160 6.766 1.00 77.81 188 ARG A CA 1
ATOM 1358 C C . ARG A 1 188 ? 7.890 -3.411 5.890 1.00 77.81 188 ARG A C 1
ATOM 1360 O O . ARG A 1 188 ? 6.878 -4.086 5.742 1.00 77.81 188 ARG A O 1
ATOM 1367 N N . TYR A 1 189 ? 9.057 -3.773 5.351 1.00 82.44 189 TYR A N 1
ATOM 1368 C CA . TYR A 1 189 ? 9.227 -5.038 4.618 1.00 82.44 189 TYR A CA 1
ATOM 1369 C C . TYR A 1 189 ? 8.953 -6.251 5.497 1.00 82.44 189 TYR A C 1
ATOM 1371 O O . TYR A 1 189 ? 8.295 -7.189 5.049 1.00 82.44 189 TYR A O 1
ATOM 1379 N N . GLY A 1 190 ? 9.408 -6.218 6.752 1.00 80.50 190 GLY A N 1
ATOM 1380 C CA . GLY A 1 190 ? 9.093 -7.241 7.744 1.00 80.50 190 GLY A CA 1
ATOM 1381 C C . GLY A 1 190 ? 7.589 -7.369 7.992 1.00 80.50 190 GLY A C 1
ATOM 1382 O O . GLY A 1 190 ? 7.066 -8.482 7.988 1.00 80.50 190 GLY A O 1
ATOM 1383 N N . ALA A 1 191 ? 6.893 -6.240 8.143 1.00 81.25 191 ALA A N 1
ATOM 1384 C CA . ALA A 1 191 ? 5.452 -6.198 8.383 1.00 81.25 191 ALA A CA 1
ATOM 1385 C C . ALA A 1 191 ? 4.616 -6.601 7.151 1.00 81.25 191 ALA A C 1
ATOM 1387 O O . ALA A 1 191 ? 3.566 -7.224 7.296 1.00 81.25 191 ALA A O 1
ATOM 1388 N N . LEU A 1 192 ? 5.070 -6.255 5.942 1.00 78.69 192 LEU A N 1
ATOM 1389 C CA . LEU A 1 192 ? 4.390 -6.558 4.675 1.00 78.69 192 LEU A CA 1
ATOM 1390 C C . LEU A 1 192 ? 4.718 -7.945 4.119 1.00 78.69 192 LEU A C 1
ATOM 1392 O O . LEU A 1 192 ? 4.007 -8.438 3.246 1.00 78.69 192 LEU A O 1
ATOM 1396 N N . GLY A 1 193 ? 5.820 -8.553 4.565 1.00 80.31 193 GLY A N 1
ATOM 1397 C CA . GLY A 1 193 ? 6.319 -9.818 4.027 1.00 80.31 193 GLY A CA 1
ATOM 1398 C C . GLY A 1 193 ? 6.820 -9.728 2.580 1.00 80.31 193 GLY A C 1
ATOM 1399 O O . GLY A 1 193 ? 7.017 -10.758 1.938 1.00 80.31 193 GLY A O 1
ATOM 1400 N N . ALA A 1 194 ? 7.010 -8.519 2.044 1.00 76.94 194 ALA A N 1
ATOM 1401 C CA . ALA A 1 194 ? 7.424 -8.285 0.666 1.00 76.94 194 ALA A CA 1
ATOM 1402 C C . ALA A 1 194 ? 8.262 -7.008 0.540 1.00 76.94 194 ALA A C 1
ATOM 1404 O O . ALA A 1 194 ? 8.032 -6.028 1.248 1.00 76.94 194 ALA A O 1
ATOM 1405 N N . VAL A 1 195 ? 9.199 -7.012 -0.412 1.00 79.25 195 VAL A N 1
ATOM 1406 C CA . VAL A 1 195 ? 9.978 -5.824 -0.776 1.00 79.25 195 VAL A CA 1
ATOM 1407 C C . VAL A 1 195 ? 9.157 -4.966 -1.731 1.00 79.25 195 VAL A C 1
ATOM 1409 O O . VAL A 1 195 ? 8.730 -5.426 -2.792 1.00 79.25 195 VAL A O 1
ATOM 1412 N N . VAL A 1 196 ? 8.934 -3.715 -1.340 1.00 77.25 196 VAL A N 1
ATOM 1413 C CA . VAL A 1 196 ? 8.244 -2.700 -2.139 1.00 77.25 196 VAL A CA 1
ATOM 1414 C C . VAL A 1 196 ? 9.209 -1.537 -2.365 1.00 77.25 196 VAL A C 1
ATOM 1416 O O . VAL A 1 196 ? 9.644 -0.914 -1.395 1.00 77.25 196 VAL A O 1
ATOM 1419 N N . PRO A 1 197 ? 9.572 -1.217 -3.615 1.00 70.44 197 PRO A N 1
ATOM 1420 C CA . PRO A 1 197 ? 10.375 -0.038 -3.886 1.00 70.44 197 PRO A CA 1
ATOM 1421 C C . PRO A 1 197 ? 9.501 1.208 -3.684 1.00 70.44 197 PRO A C 1
ATOM 1423 O O . PRO A 1 197 ? 8.769 1.614 -4.587 1.00 70.44 197 PRO A O 1
ATOM 1426 N N . TRP A 1 198 ? 9.563 1.820 -2.497 1.00 76.81 198 TRP A N 1
ATOM 1427 C CA . TRP A 1 198 ? 8.962 3.133 -2.218 1.00 76.81 198 TRP A CA 1
ATOM 1428 C C . TRP A 1 198 ? 9.793 4.242 -2.858 1.00 76.81 198 TRP A C 1
ATOM 1430 O O . TRP A 1 198 ? 10.339 5.118 -2.196 1.00 76.81 198 TRP A O 1
ATOM 1440 N N . THR A 1 199 ? 9.938 4.168 -4.176 1.00 81.38 199 THR A N 1
ATOM 1441 C CA . THR A 1 199 ? 10.580 5.217 -4.953 1.00 81.38 199 THR A CA 1
ATOM 1442 C C . THR A 1 199 ? 9.654 6.437 -4.973 1.00 81.38 199 THR A C 1
ATOM 1444 O O . THR A 1 199 ? 8.468 6.290 -5.283 1.00 81.38 199 THR A O 1
ATOM 1447 N N . PRO A 1 200 ? 10.151 7.642 -4.652 1.00 83.50 200 PRO A N 1
ATOM 1448 C CA . PRO A 1 200 ? 9.380 8.870 -4.805 1.00 83.50 200 PRO A CA 1
ATOM 1449 C C . PRO A 1 200 ? 8.727 8.960 -6.192 1.00 83.50 200 PRO A C 1
ATOM 1451 O O . PRO A 1 200 ? 9.355 8.642 -7.201 1.00 83.50 200 PRO A O 1
ATOM 1454 N N . GLY A 1 201 ? 7.450 9.342 -6.226 1.00 82.06 201 GLY A N 1
ATOM 1455 C CA . GLY A 1 201 ? 6.666 9.489 -7.455 1.00 82.06 201 GLY A CA 1
ATOM 1456 C C . GLY A 1 201 ? 6.178 8.213 -8.132 1.00 82.06 201 GLY A C 1
ATOM 1457 O O . GLY A 1 201 ? 5.681 8.258 -9.255 1.00 82.06 201 GLY A O 1
ATOM 1458 N N . THR A 1 202 ? 6.264 7.062 -7.461 1.00 88.12 202 THR A N 1
ATOM 1459 C CA . THR A 1 202 ? 5.681 5.810 -7.975 1.00 88.12 202 THR A CA 1
ATOM 1460 C C . THR A 1 202 ? 4.335 5.449 -7.353 1.00 88.12 202 THR A C 1
ATOM 1462 O O . THR A 1 202 ? 3.776 4.413 -7.705 1.00 88.12 202 THR A O 1
ATOM 1465 N N . ALA A 1 203 ? 3.776 6.287 -6.472 1.00 91.06 203 ALA A N 1
ATOM 1466 C CA . ALA A 1 203 ? 2.518 5.991 -5.783 1.00 91.06 203 ALA A CA 1
ATOM 1467 C C . ALA A 1 203 ? 1.343 5.838 -6.762 1.00 91.06 203 ALA A C 1
ATOM 1469 O O . ALA A 1 203 ? 0.521 4.943 -6.605 1.00 91.06 203 ALA A O 1
ATOM 1470 N N . LEU A 1 204 ? 1.294 6.633 -7.835 1.00 92.56 204 LEU A N 1
ATOM 1471 C CA . LEU A 1 204 ? 0.289 6.447 -8.885 1.00 92.56 204 LEU A CA 1
ATOM 1472 C C . LEU A 1 204 ? 0.442 5.110 -9.622 1.00 92.56 204 LEU A C 1
ATOM 1474 O O . LEU A 1 204 ? -0.550 4.446 -9.923 1.00 92.56 204 LEU A O 1
ATOM 1478 N N . ALA A 1 205 ? 1.680 4.688 -9.879 1.00 89.19 205 ALA A N 1
ATOM 1479 C CA . ALA A 1 205 ? 1.970 3.445 -10.587 1.00 89.19 205 ALA A CA 1
ATOM 1480 C C . ALA A 1 205 ? 1.652 2.188 -9.757 1.00 89.19 205 ALA A C 1
ATOM 1482 O O . ALA A 1 205 ? 1.443 1.121 -10.335 1.00 89.19 205 ALA A O 1
ATOM 1483 N N . THR A 1 206 ? 1.606 2.285 -8.422 1.00 90.25 206 THR A N 1
ATOM 1484 C CA . THR A 1 206 ? 1.216 1.150 -7.569 1.00 90.25 206 THR A CA 1
ATOM 1485 C C . THR A 1 206 ? -0.294 0.928 -7.563 1.00 90.25 206 THR A C 1
ATOM 1487 O O . THR A 1 206 ? -0.745 -0.218 -7.541 1.00 90.25 206 THR A O 1
ATOM 1490 N N . VAL A 1 207 ? -1.085 2.001 -7.622 1.00 93.88 207 VAL A N 1
ATOM 1491 C CA . VAL A 1 207 ? -2.553 1.928 -7.512 1.00 93.88 207 VAL A CA 1
ATOM 1492 C C . VAL A 1 207 ? -3.282 1.933 -8.858 1.00 93.88 207 VAL A C 1
ATOM 1494 O O . VAL A 1 207 ? -4.456 1.560 -8.925 1.00 93.88 207 VAL A O 1
ATOM 1497 N N . MET A 1 208 ? -2.597 2.298 -9.943 1.00 94.81 208 MET A N 1
ATOM 1498 C CA . MET A 1 208 ? -3.156 2.341 -11.290 1.00 94.81 208 MET A CA 1
ATOM 1499 C C . MET A 1 208 ? -2.289 1.556 -12.276 1.00 94.81 208 MET A C 1
ATOM 1501 O O . MET A 1 208 ? -1.069 1.686 -12.326 1.00 94.81 208 MET A O 1
ATOM 1505 N N . THR A 1 209 ? -2.931 0.732 -13.102 1.00 93.06 209 THR A N 1
ATOM 1506 C CA . THR A 1 209 ? -2.224 -0.004 -14.162 1.00 93.06 209 THR A CA 1
ATOM 1507 C C . THR A 1 209 ? -1.797 0.930 -15.298 1.00 93.06 209 THR A C 1
ATOM 1509 O O . THR A 1 209 ? -2.421 1.964 -15.530 1.00 93.06 209 THR A O 1
ATOM 1512 N N . ARG A 1 210 ? -0.813 0.515 -16.112 1.00 88.94 210 ARG A N 1
ATOM 1513 C CA . ARG A 1 210 ? -0.415 1.250 -17.333 1.00 88.94 210 ARG A CA 1
ATOM 1514 C C . ARG A 1 210 ? -1.581 1.471 -18.317 1.00 88.94 210 ARG A C 1
ATOM 1516 O O . ARG A 1 210 ? -1.539 2.409 -19.100 1.00 88.94 210 ARG A O 1
ATOM 1523 N N . ALA A 1 211 ? -2.619 0.633 -18.267 1.00 91.69 211 ALA A N 1
ATOM 1524 C CA . ALA A 1 211 ? -3.825 0.768 -19.085 1.00 91.69 211 ALA A CA 1
ATOM 1525 C C . ALA A 1 211 ? -4.862 1.761 -18.512 1.00 91.69 211 ALA A C 1
ATOM 1527 O O . ALA A 1 211 ? -5.953 1.875 -19.061 1.00 91.69 211 ALA A O 1
ATOM 1528 N N . GLY A 1 212 ? -4.569 2.432 -17.392 1.00 91.69 212 GLY A N 1
ATOM 1529 C CA . GLY A 1 212 ? -5.489 3.358 -16.720 1.00 91.69 212 GLY A CA 1
ATOM 1530 C C . GLY A 1 212 ? -6.552 2.679 -15.847 1.00 91.69 212 GLY A C 1
ATOM 1531 O O . GLY A 1 212 ? -7.430 3.347 -15.311 1.00 91.69 212 GLY A O 1
ATOM 1532 N N . SER A 1 213 ? -6.500 1.352 -15.672 1.00 95.69 213 SER A N 1
ATOM 1533 C CA . SER A 1 213 ? -7.413 0.663 -14.752 1.00 95.69 213 SER A CA 1
ATOM 1534 C C . SER A 1 213 ? -7.062 0.969 -13.295 1.00 95.69 213 SER A C 1
ATOM 1536 O O . SER A 1 213 ? -5.916 0.761 -12.883 1.00 95.69 213 SER A O 1
ATOM 1538 N N . ILE A 1 214 ? -8.076 1.379 -12.525 1.00 97.25 214 ILE A N 1
ATOM 1539 C CA . ILE A 1 214 ? -8.026 1.636 -11.075 1.00 97.25 214 ILE A CA 1
ATOM 1540 C C . ILE A 1 214 ? -8.391 0.408 -10.225 1.00 97.25 214 ILE A C 1
ATOM 1542 O O . ILE A 1 214 ? -8.536 0.511 -9.008 1.00 97.25 214 ILE A O 1
ATOM 1546 N N . ALA A 1 215 ? -8.554 -0.767 -10.844 1.00 96.81 215 ALA A N 1
ATOM 1547 C CA . ALA A 1 215 ? -8.859 -2.005 -10.128 1.00 96.81 215 ALA A CA 1
ATOM 1548 C C . ALA A 1 215 ? -7.856 -2.335 -8.997 1.00 96.81 215 ALA A C 1
ATOM 1550 O O . ALA A 1 215 ? -8.301 -2.839 -7.963 1.00 96.81 215 ALA A O 1
ATOM 1551 N N . PRO A 1 216 ? -6.539 -2.046 -9.122 1.00 96.06 216 PRO A N 1
ATOM 1552 C CA . PRO A 1 216 ? -5.612 -2.213 -8.004 1.00 96.06 216 PRO A CA 1
ATOM 1553 C C . PRO A 1 216 ? -5.967 -1.319 -6.808 1.00 96.06 216 PRO A C 1
ATOM 1555 O O . PRO A 1 216 ? -6.046 -1.825 -5.692 1.00 96.06 216 PRO A O 1
ATOM 1558 N N . ALA A 1 217 ? -6.269 -0.034 -7.036 1.00 96.62 217 ALA A N 1
ATOM 1559 C CA . ALA A 1 217 ? -6.714 0.894 -5.993 1.00 96.62 217 ALA A CA 1
ATOM 1560 C C . ALA A 1 217 ? -8.001 0.418 -5.302 1.00 96.62 217 ALA A C 1
ATOM 1562 O O . ALA A 1 217 ? -8.086 0.412 -4.077 1.00 96.62 217 ALA A O 1
ATOM 1563 N N . GLN A 1 218 ? -8.992 -0.016 -6.088 1.00 97.88 218 GLN A N 1
ATOM 1564 C CA . GLN A 1 218 ? -10.265 -0.519 -5.565 1.00 97.88 218 GLN A CA 1
ATOM 1565 C C . GLN A 1 218 ? -10.071 -1.761 -4.697 1.00 97.88 218 GLN A C 1
ATOM 1567 O O . GLN A 1 218 ? -10.649 -1.844 -3.617 1.00 97.88 218 GLN A O 1
ATOM 1572 N N . ARG A 1 219 ? -9.235 -2.707 -5.145 1.00 97.44 219 ARG A N 1
ATOM 1573 C CA . ARG A 1 219 ? -8.926 -3.922 -4.386 1.00 97.44 219 ARG A CA 1
ATOM 1574 C C . ARG A 1 219 ? -8.201 -3.600 -3.086 1.00 97.44 219 ARG A C 1
ATOM 1576 O O . ARG A 1 219 ? -8.627 -4.078 -2.044 1.00 97.44 219 ARG A O 1
ATOM 1583 N N . ALA A 1 220 ? -7.157 -2.775 -3.150 1.00 96.75 220 ALA A N 1
ATOM 1584 C CA . ALA A 1 220 ? -6.398 -2.376 -1.971 1.00 96.75 220 ALA A CA 1
ATOM 1585 C C . ALA A 1 220 ? -7.294 -1.673 -0.942 1.00 96.75 220 ALA A C 1
ATOM 1587 O O . ALA A 1 220 ? -7.279 -2.014 0.236 1.00 96.75 220 ALA A O 1
ATOM 1588 N N . PHE A 1 221 ? -8.141 -0.744 -1.390 1.00 97.62 221 PHE A N 1
ATOM 1589 C CA . PHE A 1 221 ? -9.064 -0.050 -0.499 1.00 97.62 221 PHE A CA 1
ATOM 1590 C C . PHE A 1 221 ? -10.140 -0.973 0.087 1.00 97.62 221 PHE A C 1
ATOM 1592 O O . PHE A 1 221 ? -10.443 -0.867 1.273 1.00 97.62 221 PHE A O 1
ATOM 1599 N N . ALA A 1 222 ? -10.698 -1.895 -0.705 1.00 97.44 222 ALA A N 1
ATOM 1600 C CA . ALA A 1 222 ? -11.662 -2.878 -0.212 1.00 97.44 222 ALA A CA 1
ATOM 1601 C C . ALA A 1 222 ? -11.041 -3.806 0.846 1.00 97.44 222 ALA A C 1
ATOM 1603 O O . ALA A 1 222 ? -11.646 -4.019 1.892 1.00 97.44 222 ALA A O 1
ATOM 1604 N N . GLU A 1 223 ? -9.812 -4.277 0.620 1.00 97.06 223 GLU A N 1
ATOM 1605 C CA . GLU A 1 223 ? -9.056 -5.089 1.580 1.00 97.06 223 GLU A CA 1
ATOM 1606 C C . GLU A 1 223 ? -8.736 -4.297 2.860 1.00 97.06 223 GLU A C 1
ATOM 1608 O O . GLU A 1 223 ? -8.898 -4.804 3.969 1.00 97.06 223 GLU A O 1
ATOM 1613 N N . ALA A 1 224 ? -8.365 -3.017 2.738 1.00 97.25 224 ALA A N 1
ATOM 1614 C CA . ALA A 1 224 ? -8.175 -2.137 3.891 1.00 97.25 224 ALA A CA 1
ATOM 1615 C C . ALA A 1 224 ? -9.474 -1.944 4.692 1.00 97.25 224 ALA A C 1
ATOM 1617 O O . ALA A 1 224 ? -9.446 -1.946 5.925 1.00 97.25 224 ALA A O 1
ATOM 1618 N N . CYS A 1 225 ? -10.612 -1.811 4.003 1.00 97.56 225 CYS A N 1
ATOM 1619 C CA . CYS A 1 225 ? -11.924 -1.734 4.638 1.00 97.56 225 CYS A CA 1
ATOM 1620 C C . CYS A 1 225 ? -12.285 -3.037 5.354 1.00 97.56 225 CYS A C 1
ATOM 1622 O O . CYS A 1 225 ? -12.773 -2.980 6.478 1.00 97.56 225 CYS A O 1
ATOM 1624 N N . GLU A 1 226 ? -12.014 -4.194 4.752 1.00 97.06 226 GLU A N 1
ATOM 1625 C CA . GLU A 1 226 ? -12.273 -5.505 5.355 1.00 97.06 226 GLU A CA 1
ATOM 1626 C C . GLU A 1 226 ? -11.459 -5.694 6.639 1.00 97.06 226 GLU A C 1
ATOM 1628 O O . GLU A 1 226 ? -12.014 -5.966 7.707 1.00 97.06 226 GLU A O 1
ATOM 1633 N N . LEU A 1 227 ? -10.150 -5.434 6.572 1.00 95.88 227 LEU A N 1
ATOM 1634 C CA . LEU A 1 227 ? -9.248 -5.504 7.723 1.00 95.88 227 LEU A CA 1
ATOM 1635 C C . LEU A 1 227 ? -9.637 -4.512 8.829 1.00 95.88 227 LEU A C 1
ATOM 1637 O O . LEU A 1 227 ? -9.530 -4.824 10.016 1.00 95.88 227 LEU A O 1
ATOM 1641 N N . GLY A 1 228 ? -10.101 -3.322 8.446 1.00 96.06 228 GLY A N 1
ATOM 1642 C CA . GLY A 1 228 ? -10.548 -2.281 9.368 1.00 96.06 228 GLY A CA 1
ATOM 1643 C C . GLY A 1 228 ? -11.999 -2.419 9.819 1.00 96.06 228 GLY A C 1
ATOM 1644 O O . GLY A 1 228 ? -12.465 -1.578 10.587 1.00 96.06 228 GLY A O 1
ATOM 1645 N N . ARG A 1 229 ? -12.715 -3.452 9.351 1.00 96.69 229 ARG A N 1
ATOM 1646 C CA . ARG A 1 229 ? -14.153 -3.670 9.581 1.00 96.69 229 ARG A CA 1
ATOM 1647 C C . ARG A 1 229 ? -15.017 -2.453 9.222 1.00 96.69 229 ARG A C 1
ATOM 1649 O O . ARG A 1 229 ? -16.010 -2.166 9.886 1.00 96.69 229 ARG A O 1
ATOM 1656 N N . LEU A 1 230 ? -14.637 -1.732 8.168 1.00 96.88 230 LEU A N 1
ATOM 1657 C CA . LEU A 1 230 ? -15.381 -0.603 7.616 1.00 96.88 230 LEU A CA 1
ATOM 1658 C C . LEU A 1 230 ? -16.338 -1.091 6.522 1.00 96.88 230 LEU A C 1
ATOM 1660 O O . LEU A 1 230 ? -16.082 -0.955 5.325 1.00 96.88 230 LEU A O 1
ATOM 1664 N N . GLY A 1 231 ? -17.435 -1.712 6.933 1.00 96.19 231 GLY A N 1
ATOM 1665 C CA . GLY A 1 231 ? -18.370 -2.361 6.021 1.00 96.19 231 GLY A CA 1
ATOM 1666 C C . GLY A 1 231 ? -19.294 -3.319 6.743 1.00 96.19 231 GLY A C 1
ATOM 1667 O O . GLY A 1 231 ? -19.337 -3.355 7.972 1.00 96.19 231 GLY A O 1
ATOM 1668 N N . GLU A 1 232 ? -20.010 -4.105 5.956 1.00 95.75 232 GLU A N 1
ATOM 1669 C CA . GLU A 1 232 ? -20.910 -5.140 6.440 1.00 95.75 232 GLU A CA 1
ATOM 1670 C C . GLU A 1 232 ? -20.504 -6.483 5.835 1.00 95.75 232 GLU A C 1
ATOM 1672 O O . GLU A 1 232 ? -20.204 -6.578 4.644 1.00 95.75 232 GLU A O 1
ATOM 1677 N N . THR A 1 233 ? -20.463 -7.520 6.667 1.00 96.44 233 THR A N 1
ATOM 1678 C CA . THR A 1 233 ? -20.291 -8.898 6.208 1.00 96.44 233 THR A CA 1
ATOM 1679 C C . THR A 1 233 ? -21.662 -9.541 6.158 1.00 96.44 233 THR A C 1
ATOM 1681 O O . THR A 1 233 ? -22.338 -9.621 7.183 1.00 96.44 233 THR A O 1
ATOM 1684 N N . ASP A 1 234 ? -22.054 -10.018 4.983 1.00 95.75 234 ASP A N 1
ATOM 1685 C CA . ASP A 1 234 ? -23.279 -10.788 4.824 1.00 95.75 234 ASP A CA 1
ATOM 1686 C C . ASP A 1 234 ? -23.171 -12.093 5.641 1.00 95.75 234 ASP A C 1
ATOM 1688 O O . ASP A 1 234 ? -22.257 -12.888 5.396 1.00 95.75 234 ASP A O 1
ATOM 1692 N N . PRO A 1 235 ? -24.059 -12.335 6.623 1.00 95.00 235 PRO A N 1
ATOM 1693 C CA . PRO A 1 235 ? -23.994 -13.525 7.464 1.00 95.00 235 PRO A CA 1
ATOM 1694 C C . PRO A 1 235 ? -24.300 -14.824 6.706 1.00 95.00 235 PRO A C 1
ATOM 1696 O O . PRO A 1 235 ? -23.895 -15.892 7.164 1.00 95.00 235 PRO A O 1
ATOM 1699 N N . GLU A 1 236 ? -25.005 -14.760 5.573 1.00 95.12 236 GLU A N 1
ATOM 1700 C CA . GLU A 1 236 ? -25.383 -15.941 4.793 1.00 95.12 236 GLU A CA 1
ATOM 1701 C C . GLU A 1 236 ? -24.274 -16.362 3.826 1.00 95.12 236 GLU A C 1
ATOM 1703 O O . GLU A 1 236 ? -23.948 -17.547 3.725 1.00 95.12 236 GLU A O 1
ATOM 1708 N N . THR A 1 237 ? -23.674 -15.399 3.122 1.00 95.50 237 THR A N 1
ATOM 1709 C CA . THR A 1 237 ? -22.628 -15.673 2.121 1.00 95.50 237 THR A CA 1
ATOM 1710 C C . THR A 1 237 ? -21.207 -15.525 2.661 1.00 95.50 237 THR A C 1
ATOM 1712 O O . THR A 1 237 ? -20.264 -16.043 2.060 1.00 95.50 237 THR A O 1
ATOM 1715 N N . GLY A 1 238 ? -21.033 -14.816 3.779 1.00 93.62 238 GLY A N 1
ATOM 1716 C CA . GLY A 1 238 ? -19.731 -14.402 4.299 1.00 93.62 238 GLY A CA 1
ATOM 1717 C C . GLY A 1 238 ? -19.055 -13.306 3.467 1.00 93.62 238 GLY A C 1
ATOM 1718 O O . GLY A 1 238 ? -17.898 -12.982 3.731 1.00 93.62 238 GLY A O 1
ATOM 1719 N N . ALA A 1 239 ? -19.729 -12.747 2.455 1.00 95.94 239 ALA A N 1
ATOM 1720 C CA . ALA A 1 239 ? -19.151 -11.731 1.586 1.00 95.94 239 ALA A CA 1
ATOM 1721 C C . ALA A 1 239 ? -19.086 -10.372 2.295 1.00 95.94 239 ALA A C 1
ATOM 1723 O O . ALA A 1 239 ? -20.082 -9.881 2.830 1.00 95.94 239 ALA A O 1
ATOM 1724 N N . PHE A 1 240 ? -17.912 -9.742 2.276 1.00 96.62 240 PHE A N 1
ATOM 1725 C CA . PHE A 1 240 ? -17.723 -8.402 2.821 1.00 96.62 240 PHE A CA 1
ATOM 1726 C C . PHE A 1 240 ? -18.058 -7.325 1.782 1.00 96.62 240 PHE A C 1
ATOM 1728 O O . PHE A 1 240 ? -17.515 -7.320 0.676 1.00 96.62 240 PHE A O 1
ATOM 1735 N N . THR A 1 241 ? -18.922 -6.385 2.162 1.00 97.38 241 THR A N 1
ATOM 1736 C CA . THR A 1 241 ? -19.265 -5.198 1.374 1.00 97.38 241 THR A CA 1
ATOM 1737 C C . THR A 1 241 ? -18.703 -3.957 2.069 1.00 97.38 241 THR A C 1
ATOM 1739 O O . THR A 1 241 ? -19.140 -3.627 3.176 1.00 97.38 241 THR A O 1
ATOM 1742 N N . PRO A 1 242 ? -17.742 -3.241 1.458 1.00 97.44 242 PRO A N 1
ATOM 1743 C CA . PRO A 1 242 ? -17.129 -2.080 2.087 1.00 97.44 242 PRO A CA 1
ATOM 1744 C C . PRO A 1 242 ? -18.123 -0.914 2.186 1.00 97.44 242 PRO A C 1
ATOM 1746 O O . PRO A 1 242 ? -18.904 -0.660 1.268 1.00 97.44 242 PRO A O 1
ATOM 1749 N N . ALA A 1 243 ? -18.062 -0.153 3.283 1.00 97.19 243 ALA A N 1
ATOM 1750 C CA . ALA A 1 243 ? -18.952 0.993 3.510 1.00 97.19 243 ALA A CA 1
ATOM 1751 C C . ALA A 1 243 ? -18.599 2.224 2.648 1.00 97.19 243 ALA A C 1
ATOM 1753 O O . ALA A 1 243 ? -19.318 3.225 2.647 1.00 97.19 243 ALA A O 1
ATOM 1754 N N . ALA A 1 244 ? -17.484 2.167 1.920 1.00 97.50 244 ALA A N 1
ATOM 1755 C CA . ALA A 1 244 ? -17.047 3.163 0.956 1.00 97.50 244 ALA A CA 1
ATOM 1756 C C . ALA A 1 244 ? -16.301 2.482 -0.199 1.00 97.50 244 ALA A C 1
ATOM 1758 O O . ALA A 1 244 ? -15.757 1.392 -0.043 1.00 97.50 244 ALA A O 1
ATOM 1759 N N . SER A 1 245 ? -16.255 3.118 -1.367 1.00 97.44 245 SER A N 1
ATOM 1760 C CA . SER A 1 245 ? -15.577 2.567 -2.547 1.00 97.44 245 SER A CA 1
ATOM 1761 C C . SER A 1 245 ? -14.789 3.632 -3.300 1.00 97.44 245 SER A C 1
ATOM 1763 O O . SER A 1 245 ? -15.154 4.807 -3.302 1.00 97.44 245 SER A O 1
ATOM 1765 N N . VAL A 1 246 ? -13.696 3.224 -3.948 1.00 98.00 246 VAL A N 1
ATOM 1766 C CA . VAL A 1 246 ? -12.888 4.118 -4.788 1.00 98.00 246 VAL A CA 1
ATOM 1767 C C . VAL A 1 246 ? -13.579 4.294 -6.138 1.00 98.00 246 VAL A C 1
ATOM 1769 O O . VAL A 1 246 ? -13.774 3.328 -6.881 1.00 98.00 246 VAL A O 1
ATOM 1772 N N . VAL A 1 247 ? -13.930 5.538 -6.458 1.00 97.62 247 VAL A N 1
ATOM 1773 C CA . VAL A 1 247 ? -14.607 5.912 -7.709 1.00 97.62 247 VAL A CA 1
ATOM 1774 C C . VAL A 1 247 ? -13.598 6.225 -8.801 1.00 97.62 247 VAL A C 1
ATOM 1776 O O . VAL A 1 247 ? -13.787 5.834 -9.949 1.00 97.62 247 VAL A O 1
ATOM 1779 N N . ARG A 1 248 ? -12.530 6.942 -8.448 1.00 96.88 248 ARG A N 1
ATOM 1780 C CA . ARG A 1 248 ? -11.467 7.326 -9.375 1.00 96.88 248 ARG A CA 1
ATOM 1781 C C . ARG A 1 248 ? -10.150 7.532 -8.644 1.00 96.88 248 ARG A C 1
ATOM 1783 O O . ARG A 1 248 ? -10.119 7.697 -7.426 1.00 96.88 248 ARG A O 1
ATOM 1790 N N . VAL A 1 249 ? -9.082 7.523 -9.426 1.00 97.12 249 VAL A N 1
ATOM 1791 C CA . VAL A 1 249 ? -7.734 7.868 -8.992 1.00 97.12 249 VAL A CA 1
ATOM 1792 C C . VAL A 1 249 ? -7.262 9.003 -9.884 1.00 97.12 249 VAL A C 1
ATOM 1794 O O . VAL A 1 249 ? -7.352 8.896 -11.106 1.00 97.12 249 VAL A O 1
ATOM 1797 N N . GLU A 1 250 ? -6.791 10.083 -9.278 1.00 94.75 250 GLU A N 1
ATOM 1798 C CA . GLU A 1 250 ? -6.290 11.259 -9.981 1.00 94.75 250 GLU A CA 1
ATOM 1799 C C . GLU A 1 250 ? -4.794 11.432 -9.691 1.00 94.75 250 GLU A C 1
ATOM 1801 O O . GLU A 1 250 ? -4.372 11.258 -8.545 1.00 94.75 250 GLU A O 1
ATOM 1806 N N . PRO A 1 251 ? -3.960 11.761 -10.689 1.00 93.00 251 PRO A N 1
ATOM 1807 C CA . PRO A 1 251 ? -2.592 12.181 -10.419 1.00 93.00 251 PRO A CA 1
ATOM 1808 C C . PRO A 1 251 ? -2.614 13.477 -9.601 1.00 93.00 251 PRO A C 1
ATOM 1810 O O . PRO A 1 251 ? -3.368 14.399 -9.908 1.00 93.00 251 PRO A O 1
ATOM 1813 N N . THR A 1 252 ? -1.801 13.547 -8.549 1.00 89.31 252 THR A N 1
ATOM 1814 C CA . THR A 1 252 ? -1.648 14.761 -7.737 1.00 89.31 252 THR A CA 1
ATOM 1815 C C . THR A 1 252 ? -0.297 15.397 -8.029 1.00 89.31 252 THR A C 1
ATOM 1817 O O . THR A 1 252 ? 0.741 14.848 -7.663 1.00 89.31 252 THR A O 1
ATOM 1820 N N . GLY A 1 253 ? -0.326 16.558 -8.688 1.00 80.44 253 GLY A N 1
ATOM 1821 C CA . GLY A 1 253 ? 0.873 17.289 -9.098 1.00 80.44 253 GLY A CA 1
ATOM 1822 C C . GLY A 1 253 ? 1.741 16.535 -10.113 1.00 80.44 253 GLY A C 1
ATOM 1823 O O . GLY A 1 253 ? 1.378 15.468 -10.610 1.00 80.44 253 GLY A O 1
ATOM 1824 N N . ASP A 1 254 ? 2.917 17.093 -10.392 1.00 75.06 254 ASP A N 1
ATOM 1825 C CA . ASP A 1 254 ? 3.903 16.500 -11.311 1.00 75.06 254 ASP A CA 1
ATOM 1826 C C . ASP A 1 254 ? 4.795 15.449 -10.626 1.00 75.06 254 ASP A C 1
ATOM 1828 O O . ASP A 1 254 ? 5.650 14.820 -11.246 1.00 75.06 254 ASP A O 1
ATOM 1832 N N . GLU A 1 255 ? 4.594 15.241 -9.326 1.00 79.56 255 GLU A N 1
ATOM 1833 C CA . GLU A 1 255 ? 5.494 14.479 -8.462 1.00 79.56 255 GLU A CA 1
ATOM 1834 C C . GLU A 1 255 ? 5.161 12.985 -8.407 1.00 79.56 255 GLU A C 1
ATOM 1836 O O . GLU A 1 255 ? 5.859 12.247 -7.724 1.00 79.56 255 GLU A O 1
ATOM 1841 N N . GLY A 1 256 ? 4.123 12.527 -9.120 1.00 79.88 256 GLY A N 1
ATOM 1842 C CA . GLY A 1 256 ? 3.753 11.107 -9.224 1.00 79.88 256 GLY A CA 1
ATOM 1843 C C . GLY A 1 256 ? 2.956 10.547 -8.036 1.00 79.88 256 GLY A C 1
ATOM 1844 O O . GLY A 1 256 ? 2.847 9.324 -7.874 1.00 79.88 256 GLY A O 1
ATOM 1845 N N . ASP A 1 257 ? 2.391 11.429 -7.214 1.00 92.06 257 ASP A N 1
ATOM 1846 C CA . ASP A 1 257 ? 1.448 11.079 -6.154 1.00 92.06 257 ASP A CA 1
ATOM 1847 C C . ASP A 1 257 ? 0.043 10.805 -6.717 1.00 92.06 257 ASP A C 1
ATOM 1849 O O . ASP A 1 257 ? -0.285 11.166 -7.852 1.00 92.06 257 ASP A O 1
ATOM 1853 N N . ALA A 1 258 ? -0.799 10.141 -5.924 1.00 94.88 258 ALA A N 1
ATOM 1854 C CA . ALA A 1 258 ? -2.134 9.726 -6.348 1.00 94.88 258 ALA A CA 1
ATOM 1855 C C . ALA A 1 258 ? -3.212 10.148 -5.352 1.00 94.88 258 ALA A C 1
ATOM 1857 O O . ALA A 1 258 ? -3.158 9.783 -4.185 1.00 94.88 258 ALA A O 1
ATOM 1858 N N . ALA A 1 259 ? -4.238 10.847 -5.819 1.00 96.06 259 ALA A N 1
ATOM 1859 C CA . ALA A 1 259 ? -5.442 11.141 -5.060 1.00 96.06 259 ALA A CA 1
ATOM 1860 C C . ALA A 1 259 ? -6.481 10.044 -5.310 1.00 96.06 259 ALA A C 1
ATOM 1862 O O . ALA A 1 259 ? -6.989 9.890 -6.422 1.00 96.06 259 ALA A O 1
ATOM 1863 N N . LEU A 1 260 ? -6.818 9.277 -4.274 1.00 97.44 260 LEU A N 1
ATOM 1864 C CA . LEU A 1 260 ? -7.948 8.353 -4.313 1.00 97.44 260 LEU A CA 1
ATOM 1865 C C . LEU A 1 260 ? -9.206 9.122 -3.972 1.00 97.44 260 LEU A C 1
ATOM 1867 O O . LEU A 1 260 ? -9.331 9.641 -2.863 1.00 97.44 260 LEU A O 1
ATOM 1871 N N . VAL A 1 261 ? -10.158 9.128 -4.899 1.00 97.69 261 VAL A N 1
ATOM 1872 C CA . VAL A 1 261 ? -11.476 9.692 -4.645 1.00 97.69 261 VAL A CA 1
ATOM 1873 C C . VAL A 1 261 ? -12.430 8.582 -4.238 1.00 97.69 261 VAL A C 1
ATOM 1875 O O . VAL A 1 261 ? -12.717 7.654 -4.999 1.00 97.69 261 VAL A O 1
ATOM 1878 N N . ILE A 1 262 ? -12.915 8.692 -3.012 1.00 98.00 262 ILE A N 1
ATOM 1879 C CA . ILE A 1 262 ? -13.690 7.697 -2.294 1.00 98.00 262 ILE A CA 1
ATOM 1880 C C . ILE A 1 262 ? -15.124 8.199 -2.162 1.00 98.00 262 ILE A C 1
ATOM 1882 O O . ILE A 1 262 ? -15.381 9.314 -1.702 1.00 98.00 262 ILE A O 1
ATOM 1886 N N . ARG A 1 263 ? -16.079 7.349 -2.530 1.00 97.88 263 ARG A N 1
ATOM 1887 C CA . ARG A 1 263 ? -17.502 7.590 -2.319 1.00 97.88 263 ARG A CA 1
ATOM 1888 C C . ARG A 1 263 ? -18.015 6.697 -1.194 1.00 97.88 263 ARG A C 1
ATOM 1890 O O . ARG A 1 263 ? -17.958 5.471 -1.333 1.00 97.88 263 ARG A O 1
ATOM 1897 N N . PRO A 1 264 ? -18.521 7.281 -0.099 1.00 97.25 264 PRO A N 1
ATOM 1898 C CA . PRO A 1 264 ? -19.171 6.516 0.951 1.00 97.25 264 PRO A CA 1
ATOM 1899 C C . PRO A 1 264 ? -20.521 5.980 0.460 1.00 97.25 264 PRO A C 1
ATOM 1901 O O . PRO A 1 264 ? -21.208 6.629 -0.330 1.00 97.25 264 PRO A O 1
ATOM 1904 N N . ALA A 1 265 ? -20.913 4.801 0.938 1.00 95.00 265 ALA A N 1
ATOM 1905 C CA . ALA A 1 265 ? -22.220 4.209 0.652 1.00 95.00 265 ALA A CA 1
ATOM 1906 C C . ALA A 1 265 ? -23.352 4.879 1.453 1.00 95.00 265 ALA A C 1
ATOM 1908 O O . ALA A 1 265 ? -24.513 4.821 1.057 1.00 95.00 265 ALA A O 1
ATOM 1909 N N . SER A 1 266 ? -23.018 5.528 2.576 1.00 93.62 266 SER A N 1
ATOM 1910 C CA . SER A 1 266 ? -23.961 6.196 3.477 1.00 93.62 266 SER A CA 1
ATOM 1911 C C . SER A 1 266 ? -23.379 7.498 4.028 1.00 93.62 266 SER A C 1
ATOM 1913 O O . SER A 1 266 ? -22.170 7.626 4.198 1.00 93.62 266 SER A O 1
ATOM 1915 N N . VAL A 1 267 ? -24.250 8.448 4.381 1.00 92.31 267 VAL A N 1
ATOM 1916 C CA . VAL A 1 267 ? -23.883 9.725 5.025 1.00 92.31 267 VAL A CA 1
ATOM 1917 C C . VAL A 1 267 ? -23.225 9.542 6.399 1.00 92.31 267 VAL A C 1
ATOM 1919 O O . VAL A 1 267 ? -22.546 10.443 6.879 1.00 92.31 267 VAL A O 1
ATOM 1922 N N . LEU A 1 268 ? -23.414 8.375 7.023 1.00 93.62 268 LEU A N 1
ATOM 1923 C CA . LEU A 1 268 ? -22.806 8.027 8.309 1.00 93.62 268 LEU A CA 1
ATOM 1924 C C . LEU A 1 268 ? -21.309 7.703 8.199 1.00 93.62 268 LEU A C 1
ATOM 1926 O O . LEU A 1 268 ? -20.629 7.644 9.216 1.00 93.62 268 LEU A O 1
ATOM 1930 N N . VAL A 1 269 ? -20.801 7.478 6.984 1.00 95.62 269 VAL A N 1
ATOM 1931 C CA . VAL A 1 269 ? -19.385 7.200 6.735 1.00 95.62 269 VAL A CA 1
ATOM 1932 C C . VAL A 1 269 ? -18.705 8.510 6.352 1.00 95.62 269 VAL A C 1
ATOM 1934 O O . VAL A 1 269 ? -18.810 8.977 5.214 1.00 95.62 269 VAL A O 1
ATOM 1937 N N . GLY A 1 270 ? -18.046 9.130 7.327 1.00 94.75 270 GLY A N 1
ATOM 1938 C CA . GLY A 1 270 ? -17.321 10.382 7.165 1.00 94.75 270 GLY A CA 1
ATOM 1939 C C . GLY A 1 270 ? -15.807 10.193 7.109 1.00 94.75 270 GLY A C 1
ATOM 1940 O O . GLY A 1 270 ? -15.282 9.086 6.992 1.00 94.75 270 GLY A O 1
ATOM 1941 N N . GLY A 1 271 ? -15.090 11.313 7.211 1.00 93.94 271 GLY A N 1
ATOM 1942 C CA . GLY A 1 271 ? -13.628 11.338 7.195 1.00 93.94 271 GLY A CA 1
ATOM 1943 C C . GLY A 1 271 ? -13.023 10.548 8.349 1.00 93.94 271 GLY A C 1
ATOM 1944 O O . GLY A 1 271 ? -12.073 9.811 8.139 1.00 93.94 271 GLY A O 1
ATOM 1945 N N . THR A 1 272 ? -13.629 10.600 9.539 1.00 96.19 272 THR A N 1
ATOM 1946 C CA . THR A 1 272 ? -13.152 9.855 10.712 1.00 96.19 272 THR A CA 1
ATOM 1947 C C . THR A 1 272 ? -13.211 8.343 10.504 1.00 96.19 272 THR A C 1
ATOM 1949 O O . THR A 1 272 ? -12.322 7.624 10.953 1.00 96.19 272 THR A O 1
ATOM 1952 N N . GLU A 1 273 ? -14.238 7.833 9.825 1.00 96.56 273 GLU A N 1
ATOM 1953 C CA . GLU A 1 273 ? -14.346 6.418 9.471 1.00 96.56 273 GLU A CA 1
ATOM 1954 C C . GLU A 1 273 ? -13.307 6.025 8.417 1.00 96.56 273 GLU A C 1
ATOM 1956 O O . GLU A 1 273 ? -12.667 4.984 8.555 1.00 96.56 273 GLU A O 1
ATOM 1961 N N . ILE A 1 274 ? -13.102 6.870 7.403 1.00 96.12 274 ILE A N 1
ATOM 1962 C CA . ILE A 1 274 ? -12.114 6.639 6.340 1.00 96.12 274 ILE A CA 1
ATOM 1963 C C . ILE A 1 274 ? -10.680 6.706 6.894 1.00 96.12 274 ILE A C 1
ATOM 1965 O O . ILE A 1 274 ? -9.838 5.881 6.545 1.00 96.12 274 ILE A O 1
ATOM 1969 N N . ASP A 1 275 ? -10.395 7.617 7.823 1.00 96.44 275 ASP A N 1
ATOM 1970 C CA . ASP A 1 275 ? -9.072 7.754 8.436 1.00 96.44 275 ASP A CA 1
ATOM 1971 C C . ASP A 1 275 ? -8.686 6.530 9.285 1.00 96.44 275 ASP A C 1
ATOM 1973 O O . ASP A 1 275 ? -7.502 6.200 9.384 1.00 96.44 275 ASP A O 1
ATOM 1977 N N . LYS A 1 276 ? -9.657 5.786 9.840 1.00 95.50 276 LYS A N 1
ATOM 1978 C CA . LYS A 1 276 ? -9.380 4.538 10.584 1.00 95.50 276 LYS A CA 1
ATOM 1979 C C . LYS A 1 276 ? -8.736 3.465 9.707 1.00 95.50 276 LYS A C 1
ATOM 1981 O O . LYS A 1 276 ? -7.942 2.672 10.210 1.00 95.50 276 LYS A O 1
ATOM 1986 N N . VAL A 1 277 ? -9.055 3.430 8.411 1.00 96.62 277 VAL A N 1
ATOM 1987 C CA . VAL A 1 277 ? -8.506 2.431 7.477 1.00 96.62 277 VAL A CA 1
ATOM 1988 C C . VAL A 1 277 ? -7.220 2.895 6.797 1.00 96.62 277 VAL A C 1
ATOM 1990 O O . VAL A 1 277 ? -6.606 2.128 6.064 1.00 96.62 277 VAL A O 1
ATOM 1993 N N . ARG A 1 278 ? -6.753 4.117 7.069 1.00 94.88 278 ARG A N 1
ATOM 1994 C CA . ARG A 1 278 ? -5.601 4.734 6.399 1.00 94.88 278 ARG A CA 1
ATOM 1995 C C . ARG A 1 278 ? -4.303 3.942 6.559 1.00 94.88 278 ARG A C 1
ATOM 1997 O O . ARG A 1 278 ? -3.639 3.641 5.575 1.00 94.88 278 ARG A O 1
ATOM 2004 N N . THR A 1 279 ? -3.982 3.515 7.778 1.00 92.44 279 THR A N 1
ATOM 2005 C CA . THR A 1 279 ? -2.780 2.701 8.044 1.00 92.44 279 THR A CA 1
ATOM 2006 C C . THR A 1 279 ? -2.861 1.321 7.382 1.00 92.44 279 THR A C 1
ATOM 2008 O O . THR A 1 279 ? -1.849 0.729 7.012 1.00 92.44 279 THR A O 1
ATOM 2011 N N . LEU A 1 280 ? -4.073 0.784 7.212 1.00 95.19 280 LEU A N 1
ATOM 2012 C CA . LEU A 1 280 ? -4.298 -0.472 6.491 1.00 95.19 280 LEU A CA 1
ATOM 2013 C C . LEU A 1 280 ? -4.206 -0.257 4.976 1.00 95.19 280 LEU A C 1
ATOM 2015 O O . LEU A 1 280 ? -3.715 -1.128 4.258 1.00 95.19 280 LEU A O 1
ATOM 2019 N N . LEU A 1 281 ? -4.614 0.917 4.496 1.00 95.69 281 LEU A N 1
ATOM 2020 C CA . LEU A 1 281 ? -4.480 1.325 3.105 1.00 95.69 281 LEU A CA 1
ATOM 2021 C C . LEU A 1 281 ? -3.011 1.460 2.697 1.00 95.69 281 LEU A C 1
ATOM 2023 O O . LEU A 1 281 ? -2.639 0.960 1.644 1.00 95.69 281 LEU A O 1
ATOM 2027 N N . GLU A 1 282 ? -2.156 2.041 3.541 1.00 93.25 282 GLU A N 1
ATOM 2028 C CA . GLU A 1 282 ? -0.702 2.086 3.303 1.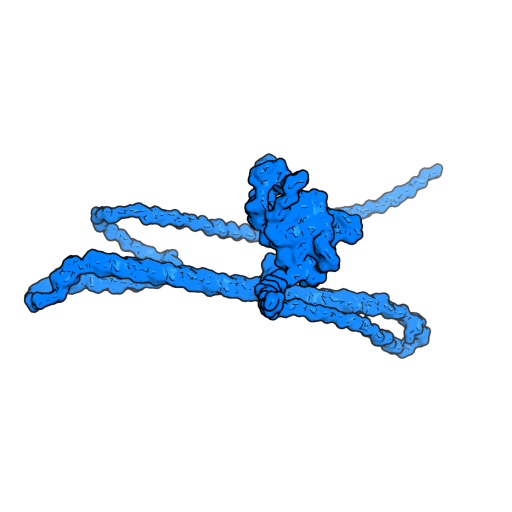00 93.25 282 GLU A CA 1
ATOM 2029 C C . GLU A 1 282 ? -0.132 0.686 3.045 1.00 93.25 282 GLU A C 1
ATOM 2031 O O . GLU A 1 282 ? 0.654 0.473 2.117 1.00 93.25 282 GLU A O 1
ATOM 2036 N N . ARG A 1 283 ? -0.601 -0.302 3.816 1.00 90.81 283 ARG A N 1
ATOM 2037 C CA . ARG A 1 283 ? -0.145 -1.690 3.705 1.00 90.81 283 ARG A CA 1
ATOM 2038 C C . ARG A 1 283 ? -0.663 -2.390 2.451 1.00 90.81 283 ARG A C 1
ATOM 2040 O O . ARG A 1 283 ? 0.111 -3.003 1.721 1.00 90.81 283 ARG A O 1
ATOM 2047 N N . THR A 1 284 ? -1.962 -2.291 2.198 1.00 94.00 284 THR A N 1
ATOM 2048 C CA . THR A 1 284 ? -2.641 -2.978 1.084 1.00 94.00 284 THR A CA 1
ATOM 2049 C C . THR A 1 284 ? -2.312 -2.343 -0.268 1.00 94.00 284 THR A C 1
ATOM 2051 O O . THR A 1 284 ? -2.019 -3.054 -1.228 1.00 94.00 284 THR A O 1
ATOM 2054 N N . ALA A 1 285 ? -2.263 -1.008 -0.343 1.00 93.12 285 ALA A N 1
ATOM 2055 C CA . ALA A 1 285 ? -1.868 -0.266 -1.543 1.00 93.12 285 ALA A CA 1
ATOM 2056 C C . ALA A 1 285 ? -0.346 -0.219 -1.748 1.00 93.12 285 ALA A C 1
ATOM 2058 O O . ALA A 1 285 ? 0.116 0.196 -2.812 1.00 93.12 285 ALA A O 1
ATOM 2059 N N . ARG A 1 286 ? 0.430 -0.672 -0.752 1.00 91.44 286 ARG A N 1
ATOM 2060 C CA . ARG A 1 286 ? 1.899 -0.714 -0.775 1.00 91.44 286 ARG A CA 1
ATOM 2061 C C . ARG A 1 286 ? 2.512 0.662 -1.035 1.00 91.44 286 ARG A C 1
ATOM 2063 O O . ARG A 1 286 ? 3.443 0.800 -1.825 1.00 91.44 286 ARG A O 1
ATOM 2070 N N . VAL A 1 287 ? 1.988 1.676 -0.360 1.00 91.50 287 VAL A N 1
ATOM 2071 C CA . VAL A 1 287 ? 2.481 3.057 -0.437 1.00 91.50 287 VAL A CA 1
ATOM 2072 C C . VAL A 1 287 ? 3.118 3.470 0.884 1.00 91.50 287 VAL A C 1
ATOM 2074 O O . VAL A 1 287 ? 2.848 2.862 1.918 1.00 91.50 287 VAL A O 1
ATOM 2077 N N . ARG A 1 288 ? 3.993 4.479 0.852 1.00 89.12 288 ARG A N 1
ATOM 2078 C CA . ARG A 1 288 ? 4.706 4.942 2.055 1.00 89.12 288 ARG A CA 1
ATOM 2079 C C . ARG A 1 288 ? 3.774 5.669 3.020 1.00 89.12 288 ARG A C 1
ATOM 2081 O O . ARG A 1 288 ? 3.858 5.442 4.224 1.00 89.12 288 ARG A O 1
ATOM 2088 N N . HIS A 1 289 ? 2.903 6.518 2.478 1.00 90.94 289 HIS A N 1
ATOM 2089 C CA . HIS A 1 289 ? 1.972 7.340 3.238 1.00 90.94 289 HIS A CA 1
ATOM 2090 C C . HIS A 1 289 ? 0.617 7.447 2.553 1.00 90.94 289 HIS A C 1
ATOM 2092 O O . HIS A 1 289 ? 0.530 7.624 1.336 1.00 90.94 289 HIS A O 1
ATOM 2098 N N . ALA A 1 290 ? -0.430 7.419 3.370 1.00 93.94 290 ALA A N 1
ATOM 2099 C CA . ALA A 1 290 ? -1.761 7.869 3.007 1.00 93.94 290 ALA A CA 1
ATOM 2100 C C . ALA A 1 290 ? -2.108 9.101 3.859 1.00 93.94 290 ALA A C 1
ATOM 2102 O O . ALA A 1 290 ? -2.037 9.064 5.087 1.00 93.94 290 ALA A O 1
ATOM 2103 N N . GLY A 1 291 ? -2.440 10.212 3.205 1.00 92.88 291 GLY A N 1
ATOM 2104 C CA . GLY A 1 291 ? -2.815 11.475 3.835 1.00 92.88 291 GLY A CA 1
ATOM 2105 C C . GLY A 1 291 ? -4.201 11.427 4.489 1.00 92.88 291 GLY A C 1
ATOM 2106 O O . GLY A 1 291 ? -4.957 10.478 4.276 1.00 92.88 291 GLY A O 1
ATOM 2107 N N . PRO A 1 292 ? -4.552 12.430 5.309 1.00 95.06 292 PRO A N 1
ATOM 2108 C CA . PRO A 1 292 ? -5.876 12.512 5.924 1.00 95.06 292 PRO A CA 1
ATOM 2109 C C . PRO A 1 292 ? -6.982 12.635 4.868 1.00 95.06 292 PRO A C 1
ATOM 2111 O O . PRO A 1 292 ? -6.783 13.243 3.814 1.00 95.06 292 PRO A O 1
ATOM 2114 N N . ALA A 1 293 ? -8.155 12.079 5.167 1.00 95.25 293 ALA A N 1
ATOM 2115 C CA . ALA A 1 293 ? -9.313 12.171 4.292 1.00 95.25 293 ALA A CA 1
ATOM 2116 C C . ALA A 1 293 ? -9.870 13.607 4.253 1.00 95.25 293 ALA A C 1
ATOM 2118 O O . ALA A 1 293 ? -10.353 14.137 5.254 1.00 95.25 293 ALA A O 1
ATOM 2119 N N . ALA A 1 294 ? -9.861 14.230 3.074 1.00 96.31 294 ALA A N 1
ATOM 2120 C CA . ALA A 1 294 ? -10.411 15.564 2.843 1.00 96.31 294 ALA A CA 1
ATOM 2121 C C . ALA A 1 294 ? -11.731 15.489 2.066 1.00 96.31 294 ALA A C 1
ATOM 2123 O O . ALA A 1 294 ? -11.842 14.757 1.085 1.00 96.31 294 ALA A O 1
ATOM 2124 N N . ARG A 1 295 ? -12.749 16.252 2.474 1.00 95.69 295 ARG A N 1
ATOM 2125 C CA . ARG A 1 295 ? -14.060 16.230 1.811 1.00 95.69 295 ARG A CA 1
ATOM 2126 C C . ARG A 1 295 ? -14.092 17.163 0.602 1.00 95.69 295 ARG A C 1
ATOM 2128 O O . ARG A 1 295 ? -13.812 18.351 0.725 1.00 95.69 295 ARG A O 1
ATOM 2135 N N . ILE A 1 296 ? -14.560 16.666 -0.539 1.00 94.31 296 ILE A N 1
ATOM 2136 C CA . ILE A 1 296 ? -14.957 17.491 -1.682 1.00 94.31 296 ILE A CA 1
ATOM 2137 C C . ILE A 1 296 ? -16.396 17.953 -1.449 1.00 94.31 296 ILE A C 1
ATOM 2139 O O . ILE A 1 296 ? -17.350 17.199 -1.644 1.00 94.31 296 ILE A O 1
ATOM 2143 N N . HIS A 1 297 ? -16.576 19.211 -1.049 1.00 91.19 297 HIS A N 1
ATOM 2144 C CA . HIS A 1 297 ? -17.904 19.756 -0.737 1.00 91.19 297 HIS A CA 1
ATOM 2145 C C . HIS A 1 297 ? -18.891 19.698 -1.913 1.00 91.19 297 HIS A C 1
ATOM 2147 O O . HIS A 1 297 ? -20.082 19.508 -1.687 1.00 91.19 297 HIS A O 1
ATOM 2153 N N . ALA A 1 298 ? -18.403 19.826 -3.151 1.00 91.69 298 ALA A N 1
ATOM 2154 C CA . ALA A 1 298 ? -19.245 19.842 -4.346 1.00 91.69 298 ALA A CA 1
ATOM 2155 C C . ALA A 1 298 ? -19.858 18.471 -4.687 1.00 91.69 298 ALA A C 1
ATOM 2157 O O . ALA A 1 298 ? -21.009 18.412 -5.108 1.00 91.69 298 ALA A O 1
ATOM 2158 N N . SER A 1 299 ? -19.110 17.375 -4.511 1.00 91.81 299 SER A N 1
ATOM 2159 C CA . SER A 1 299 ? -19.568 16.020 -4.858 1.00 91.81 299 SER A CA 1
ATOM 2160 C C . SER A 1 299 ? -19.950 15.168 -3.646 1.00 91.81 299 SER A C 1
ATOM 2162 O O . SER A 1 299 ? -20.550 14.108 -3.807 1.00 91.81 299 SER A O 1
ATOM 2164 N N . GLY A 1 300 ? -19.601 15.605 -2.431 1.00 91.44 300 GLY A N 1
ATOM 2165 C CA . GLY A 1 300 ? -19.758 14.812 -1.211 1.00 91.44 300 GLY A CA 1
ATOM 2166 C C . GLY A 1 300 ? -18.783 13.634 -1.109 1.00 91.44 300 GLY A C 1
ATOM 2167 O O . GLY A 1 300 ? -18.918 12.822 -0.197 1.00 91.44 300 GLY A O 1
ATOM 2168 N N . GLU A 1 301 ? -17.818 13.539 -2.023 1.00 96.62 301 GLU A N 1
ATOM 2169 C CA . GLU A 1 301 ? -16.773 12.517 -2.023 1.00 96.62 301 GLU A CA 1
ATOM 2170 C C . GLU A 1 301 ? -15.624 12.906 -1.089 1.00 96.62 301 GLU A C 1
ATOM 2172 O O . GLU A 1 301 ? -15.495 14.057 -0.667 1.00 96.62 301 GLU A O 1
ATOM 2177 N N . TRP A 1 302 ? -14.778 11.935 -0.774 1.00 97.50 302 TRP A N 1
ATOM 2178 C CA . TRP A 1 302 ? -13.584 12.111 0.042 1.00 97.50 302 TRP A CA 1
ATOM 2179 C C . TRP A 1 302 ? -12.337 11.864 -0.792 1.00 97.50 302 TRP A C 1
ATOM 2181 O O . TRP A 1 302 ? -12.351 11.033 -1.694 1.00 97.50 302 TRP A O 1
ATOM 2191 N N . VAL A 1 303 ? -11.257 12.571 -0.491 1.00 97.38 303 VAL A N 1
ATOM 2192 C CA . VAL A 1 303 ? -9.960 12.425 -1.148 1.00 97.38 303 VAL A CA 1
ATOM 2193 C C . VAL A 1 303 ? -8.931 12.004 -0.124 1.00 97.38 303 VAL A C 1
ATOM 2195 O O . VAL A 1 303 ? -8.813 12.627 0.928 1.00 97.38 303 VAL A O 1
ATOM 2198 N N . VAL A 1 304 ? -8.171 10.970 -0.460 1.00 96.81 304 VAL A N 1
ATOM 2199 C CA . VAL A 1 304 ? -6.986 10.540 0.282 1.00 96.81 304 VAL A CA 1
ATOM 2200 C C . VAL A 1 304 ? -5.802 10.584 -0.674 1.00 96.81 304 VAL A C 1
ATOM 2202 O O . VAL A 1 304 ? -5.806 9.901 -1.697 1.00 96.81 304 VAL A O 1
ATOM 2205 N N . VAL A 1 305 ? -4.795 11.395 -0.353 1.00 95.75 305 VAL A N 1
ATOM 2206 C CA . VAL A 1 305 ? -3.570 11.504 -1.158 1.00 95.75 305 VAL A CA 1
ATOM 2207 C C . VAL A 1 305 ? -2.589 10.423 -0.723 1.00 95.75 305 VAL A C 1
ATOM 2209 O O . VAL A 1 305 ? -2.259 10.323 0.455 1.00 95.75 305 VAL A O 1
ATOM 2212 N N . LEU A 1 306 ? -2.115 9.614 -1.661 1.00 95.00 306 LEU A N 1
ATOM 2213 C CA . LEU A 1 306 ? -1.077 8.618 -1.445 1.00 95.00 306 LEU A CA 1
ATOM 2214 C C . LEU A 1 306 ? 0.249 9.133 -1.972 1.00 95.00 306 LEU A C 1
ATOM 2216 O O . LEU A 1 306 ? 0.326 9.627 -3.100 1.00 95.00 306 LEU A O 1
ATOM 2220 N N . SER A 1 307 ? 1.293 8.934 -1.176 1.00 92.62 307 SER A N 1
ATOM 2221 C CA . SER A 1 307 ? 2.648 9.304 -1.547 1.00 92.62 307 SER A CA 1
ATOM 2222 C C . SER A 1 307 ? 3.657 8.232 -1.158 1.00 92.62 307 SER A C 1
ATOM 2224 O O . SER A 1 307 ? 3.521 7.555 -0.139 1.00 92.62 307 SER A O 1
ATOM 2226 N N . ASN A 1 308 ? 4.697 8.107 -1.982 1.00 90.19 308 ASN A N 1
ATOM 2227 C CA . ASN A 1 308 ? 5.902 7.331 -1.676 1.00 90.19 308 ASN A CA 1
ATOM 2228 C C . ASN A 1 308 ? 7.064 8.214 -1.200 1.00 90.19 308 ASN A C 1
ATOM 2230 O O . ASN A 1 308 ? 8.173 7.722 -1.007 1.00 90.19 308 ASN A O 1
ATOM 2234 N N . ARG A 1 309 ? 6.822 9.516 -1.022 1.00 85.38 309 ARG A N 1
ATOM 2235 C CA . ARG A 1 309 ? 7.813 10.471 -0.529 1.00 85.38 309 ARG A CA 1
ATOM 2236 C C . ARG A 1 309 ? 7.966 10.365 0.976 1.00 85.38 309 ARG A C 1
ATOM 2238 O O . ARG A 1 309 ? 7.068 9.890 1.663 1.00 85.38 309 ARG A O 1
ATOM 2245 N N . ASP A 1 310 ? 9.094 10.835 1.489 1.00 75.06 310 ASP A N 1
ATOM 2246 C CA . ASP A 1 310 ? 9.299 10.934 2.927 1.00 75.06 310 ASP A CA 1
ATOM 2247 C C . ASP A 1 310 ? 8.677 12.239 3.437 1.00 75.06 310 ASP A C 1
ATOM 2249 O O . ASP A 1 310 ? 9.302 13.298 3.422 1.00 75.06 310 ASP A O 1
ATOM 2253 N N . LEU A 1 311 ? 7.400 12.185 3.825 1.00 68.25 311 LEU A N 1
ATOM 2254 C CA . LEU A 1 311 ? 6.663 13.383 4.249 1.00 68.25 311 LEU A CA 1
ATOM 2255 C C . LEU A 1 311 ? 7.219 13.957 5.565 1.00 68.25 311 LEU A C 1
ATOM 2257 O O . LEU A 1 311 ? 7.197 15.168 5.763 1.00 68.25 311 LEU A O 1
ATOM 2261 N N . ALA A 1 312 ? 7.828 13.116 6.410 1.00 58.59 312 ALA A N 1
ATOM 2262 C CA . ALA A 1 312 ? 8.507 13.550 7.633 1.00 58.59 312 ALA A CA 1
ATOM 2263 C C . ALA A 1 312 ? 9.705 14.486 7.365 1.00 58.59 312 ALA A C 1
ATOM 2265 O O . ALA A 1 312 ? 10.029 15.319 8.209 1.00 58.59 312 ALA A O 1
ATOM 2266 N N . ALA A 1 313 ? 10.346 14.375 6.196 1.00 52.50 313 ALA A N 1
ATOM 2267 C CA . ALA A 1 313 ? 11.431 15.265 5.785 1.00 52.50 313 ALA A CA 1
ATOM 2268 C C . ALA A 1 313 ? 10.914 16.599 5.209 1.00 52.50 313 ALA A C 1
ATOM 2270 O O . ALA A 1 313 ? 11.602 17.615 5.286 1.00 52.50 313 ALA A O 1
ATOM 2271 N N . LEU A 1 314 ? 9.696 16.617 4.655 1.00 53.28 314 LEU A N 1
ATOM 2272 C CA . LEU A 1 314 ? 9.086 17.812 4.060 1.00 53.28 314 LEU A CA 1
ATOM 2273 C C . LEU A 1 314 ? 8.489 18.752 5.120 1.00 53.28 314 LEU A C 1
ATOM 2275 O O . LEU A 1 314 ? 8.645 19.970 5.008 1.00 53.28 314 LEU A O 1
ATOM 2279 N N . ASP A 1 315 ? 7.905 18.209 6.191 1.00 48.38 315 ASP A N 1
ATOM 2280 C CA . ASP A 1 315 ? 7.414 19.021 7.316 1.00 48.38 315 ASP A CA 1
ATOM 2281 C C . ASP A 1 315 ? 8.563 19.704 8.085 1.00 48.38 315 ASP A C 1
ATOM 2283 O O . ASP A 1 315 ? 8.407 20.825 8.562 1.00 48.38 315 ASP A O 1
ATOM 2287 N N . GLN A 1 316 ? 9.754 19.091 8.150 1.00 45.75 316 GLN A N 1
ATOM 2288 C CA . GLN A 1 316 ? 10.933 19.694 8.799 1.00 45.75 316 GLN A CA 1
ATOM 2289 C C . GLN A 1 316 ? 11.559 20.842 7.995 1.00 45.75 316 GLN A C 1
ATOM 2291 O O . GLN A 1 316 ? 12.136 21.754 8.584 1.00 45.75 316 GLN A O 1
ATOM 2296 N N . ASN A 1 317 ? 11.422 20.831 6.666 1.00 43.66 317 ASN A N 1
ATOM 2297 C CA . ASN A 1 317 ? 11.864 21.936 5.809 1.00 43.66 317 ASN A CA 1
ATOM 2298 C C . ASN A 1 317 ? 10.840 23.077 5.719 1.00 43.66 317 ASN A C 1
ATOM 2300 O O . ASN A 1 317 ? 11.160 24.139 5.191 1.00 43.66 317 ASN A O 1
ATOM 2304 N N . SER A 1 318 ? 9.641 22.890 6.271 1.00 45.50 318 SER A N 1
ATOM 2305 C CA . SER A 1 318 ? 8.609 23.925 6.390 1.00 45.50 318 SER A CA 1
ATOM 2306 C C . SER A 1 318 ? 8.754 24.707 7.701 1.00 45.50 318 SER A C 1
ATOM 2308 O O . SER A 1 318 ? 7.772 24.992 8.387 1.00 45.50 318 SER A O 1
ATOM 2310 N N . GLY A 1 319 ? 9.996 25.040 8.079 1.00 40.19 319 GLY A N 1
ATOM 2311 C CA . GLY A 1 319 ? 10.246 26.014 9.141 1.00 40.19 319 GLY A CA 1
ATOM 2312 C C . GLY A 1 319 ? 9.545 27.337 8.805 1.00 40.19 319 GLY A C 1
ATOM 2313 O O . GLY A 1 319 ? 9.385 27.640 7.618 1.00 40.19 319 GLY A O 1
ATOM 2314 N N . PRO A 1 320 ? 9.089 28.115 9.807 1.00 44.50 320 PRO A N 1
ATOM 2315 C CA . PRO A 1 320 ? 8.417 29.380 9.544 1.00 44.50 320 PRO A CA 1
ATOM 2316 C C . PRO A 1 320 ? 9.318 30.208 8.633 1.00 44.50 320 PRO A C 1
ATOM 2318 O O . PRO A 1 320 ? 10.494 30.407 8.948 1.00 44.50 320 PRO A O 1
ATOM 2321 N N . ALA A 1 321 ? 8.781 30.625 7.482 1.00 45.94 321 ALA A N 1
ATOM 2322 C CA . ALA A 1 321 ? 9.451 31.585 6.624 1.00 45.94 321 ALA A CA 1
ATOM 2323 C C . ALA A 1 321 ? 9.902 32.726 7.533 1.00 45.94 321 ALA A C 1
ATOM 2325 O O . ALA A 1 321 ? 9.065 33.320 8.217 1.00 45.94 321 ALA A O 1
ATOM 2326 N N . ALA A 1 322 ? 11.217 32.952 7.613 1.00 46.09 322 ALA A N 1
ATOM 2327 C CA . ALA A 1 322 ? 11.745 34.109 8.306 1.00 46.09 322 ALA A CA 1
ATOM 2328 C C . ALA A 1 322 ? 10.984 35.305 7.742 1.00 46.09 322 ALA A C 1
ATOM 2330 O O . ALA A 1 322 ? 11.035 35.550 6.533 1.00 46.09 322 ALA A O 1
ATOM 2331 N N . SER A 1 323 ? 10.200 35.965 8.593 1.00 43.91 323 SER A N 1
ATOM 2332 C CA . SER A 1 323 ? 9.601 37.239 8.257 1.00 43.91 323 SER A CA 1
ATOM 2333 C C . SER A 1 323 ? 10.759 38.124 7.832 1.00 43.91 323 SER A C 1
ATOM 2335 O O . SER A 1 323 ? 11.627 38.463 8.635 1.00 43.91 323 SER A O 1
ATOM 2337 N N . SER A 1 324 ? 10.830 38.425 6.540 1.00 46.88 324 SER A N 1
ATOM 2338 C CA . SER A 1 324 ? 11.549 39.596 6.093 1.00 46.88 324 SER A CA 1
ATOM 2339 C C . SER A 1 324 ? 10.779 40.770 6.683 1.00 46.88 324 SER A C 1
ATOM 2341 O O . SER A 1 324 ? 9.811 41.233 6.080 1.00 46.88 324 SER A O 1
ATOM 2343 N N . ASP A 1 325 ? 11.157 41.176 7.895 1.00 44.94 325 ASP A N 1
ATOM 2344 C CA . ASP A 1 325 ? 10.937 42.532 8.377 1.00 44.94 325 ASP A CA 1
ATOM 2345 C C . ASP A 1 325 ? 11.679 43.437 7.390 1.00 44.94 325 ASP A C 1
ATOM 2347 O O . ASP A 1 325 ? 12.872 43.712 7.512 1.00 44.94 325 ASP A O 1
ATOM 2351 N N . SER A 1 326 ? 10.990 43.785 6.306 1.00 45.66 326 SER A N 1
ATOM 2352 C CA . SER A 1 326 ? 11.316 44.955 5.516 1.00 45.66 326 SER A CA 1
ATOM 2353 C C . SER A 1 326 ? 10.810 46.144 6.322 1.00 45.66 326 SER A C 1
ATOM 2355 O O . SER A 1 326 ? 9.648 46.538 6.197 1.00 45.66 326 SER A O 1
ATOM 2357 N N . ASP A 1 327 ? 11.684 46.651 7.190 1.00 53.12 327 ASP A N 1
ATOM 2358 C CA . ASP A 1 327 ? 11.633 48.015 7.709 1.00 53.12 327 ASP A CA 1
ATOM 2359 C C . ASP A 1 327 ? 11.746 48.985 6.518 1.00 53.12 327 ASP A C 1
ATOM 2361 O O . ASP A 1 327 ? 12.808 49.533 6.240 1.00 53.12 327 ASP A O 1
ATOM 2365 N N . ASP A 1 328 ? 10.649 49.165 5.784 1.00 51.84 328 ASP A N 1
ATOM 2366 C CA . ASP A 1 328 ? 10.440 50.311 4.900 1.00 51.84 328 ASP A CA 1
ATOM 2367 C C . ASP A 1 328 ? 9.569 51.325 5.664 1.00 51.84 328 ASP A C 1
ATOM 2369 O O . ASP A 1 328 ? 8.401 51.570 5.350 1.00 51.84 328 ASP A O 1
ATOM 2373 N N . GLU A 1 329 ? 10.145 51.884 6.732 1.00 52.75 329 GLU A N 1
ATOM 2374 C CA . GLU A 1 329 ? 9.732 53.170 7.291 1.00 52.75 329 GLU A CA 1
ATOM 2375 C C . GLU A 1 329 ? 10.366 54.287 6.449 1.00 52.75 329 GLU A C 1
ATOM 2377 O O . GLU A 1 329 ? 11.458 54.757 6.752 1.00 52.75 329 GLU A O 1
ATOM 2382 N N . ASP A 1 330 ? 9.668 54.730 5.405 1.00 55.81 330 ASP A N 1
ATOM 2383 C CA . ASP A 1 330 ? 9.890 56.047 4.799 1.00 55.81 330 ASP A CA 1
ATOM 2384 C C . ASP A 1 330 ? 8.539 56.787 4.757 1.00 55.81 330 ASP A C 1
ATOM 2386 O O . ASP A 1 330 ? 7.685 56.535 3.900 1.00 55.81 330 ASP A O 1
ATOM 2390 N N . TRP A 1 331 ? 8.346 57.682 5.732 1.00 55.22 331 TRP A N 1
ATOM 2391 C CA . TRP A 1 331 ? 7.324 58.737 5.762 1.00 55.22 331 TRP A CA 1
ATOM 2392 C C . TRP A 1 331 ? 7.995 60.108 5.694 1.00 55.22 331 TRP A C 1
ATOM 2394 O O . TRP A 1 331 ? 8.972 60.324 6.448 1.00 55.22 331 TRP A O 1
#

pLDDT: mean 74.47, std 20.69, range [31.36, 98.0]

Nearest PDB structures (foldseek):
  7d9u-assembly1_B  TM=5.348E-01  e=1.118E+00  Homo sapiens
  7oyb-assembly1_Y2  TM=3.793E-01  e=5.195E-01  Danio rerio
  7nwh-assembly1_YY  TM=3.891E-01  e=1.118E+00  Oryctolagus cuniculus
  8g4i-assembly1_Y  TM=3.755E-01  e=2.552E+00  Giardia duodenalis assemblage A
  2y3p-assembly1_B  TM=4.186E-01  e=3.046E+00  Escherichia coli

Foldseek 3Di:
DDDDDDDDDDDDDDDDDDDDDDDDDPPPPPPPPPPDDDDDDDDDDDPPPLPPDDPVVNVVVVVVVVVVVVPPPPDDDDDDDPDPVVVCVVCVVVVVVVVVVVVVVVVVVVVVVVVVVVVVVVLVVLLVLLVVQLVVVQVVVQVVLVVVQVVPFDPCCVVPVPVPPDDTPDGDRPDDDHGDPDSVQSSLCSVLVHRDPLDWQCLLVLQAPPVRDRVLVQVLLQQLQVVLVQFDQDPVPRDTDHQKTFPHWDQDPPGNKIKTKIGGVDPVCDQVNSVSSFVSSCSSSVFPGWAGWDADPVPRITIIITTSDPVVVVVVVPDPDPPPPPPPPDD

Sequence (331 aa):
MVAMTHRIHRSSRRTSVTSPGVRGLLTSAFTVTALALAAPNTAYAADPDCAELSENLRRLCDSAEGVETAWREGAESSGGSSGLGSWFSDHAGMICLLLGIAIAITVTVTIRKGNAEDREQATAAEAARGRALAAADLARRQTEAEQAALAQLPPRSEFDPLGLGLPAPAVQVPAVTGPPTDPQDLARYGALGAVVPWTPGTALATVMTRAGSIAPAQRAFAEACELGRLGETDPETGAFTPAASVVRVEPTGDEGDAALVIRPASVLVGGTEIDKVRTLLERTARVRHAGPAARIHASGEWVVVLSNRDLAALDQNSGPAASSDSDDEDW

Organism: NCBI:txid1077974

Secondary structure (DSSP, 8-state):
------------------PPP----------------------------GGGS-HHHHHHHHHHHHHHHHHHSS-S------SSHHHHHHHHHHHHHHHHHHHHHHHHHHHHHHHHHHHHHHHHHHHHHHHHHHHHHHHHHHHHHHHHHHTTSPPHHHH-TT-S-PPPP------PPPPP--HHH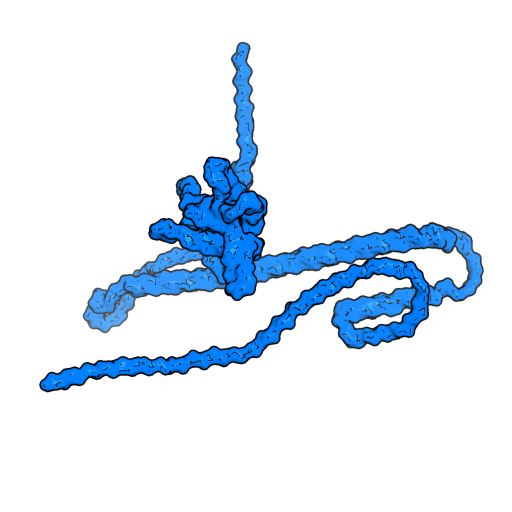HHHHHHHTS-----TT-HHHHHS-TT---HHHHHHHHHHHHHTT-EEE-TTT--EEESEEEEEEEEETTTTEEEEEEEESSTT--HHHHHHTHHHHHHHHT-SEEPPPEE-TTT--EEEEEE-S-HHHHHHH-PPP----------

Solvent-accessible surface area (backbone atoms only — not comparable to full-atom values): 20349 Å² total; per-residue (Å²): 139,84,84,84,79,85,80,83,82,82,79,88,77,85,83,84,81,83,79,81,84,81,89,78,87,77,81,78,77,80,79,79,77,78,88,74,84,79,86,79,90,81,93,77,93,70,87,79,81,69,86,83,54,57,73,75,57,40,54,51,52,67,58,47,66,65,53,61,62,74,69,66,78,78,81,79,84,86,82,89,78,92,80,57,68,66,55,49,63,78,38,42,69,56,53,53,50,52,50,51,50,54,51,53,52,51,54,53,50,52,52,53,51,51,57,47,54,54,50,54,52,49,49,51,51,27,28,50,47,8,49,54,47,34,53,54,52,42,54,49,54,47,54,52,40,46,50,57,36,61,69,66,55,76,59,61,68,75,80,32,70,83,70,80,73,61,77,77,80,87,70,78,58,72,86,72,78,77,59,86,79,52,66,68,60,20,29,48,21,29,76,66,75,48,79,70,89,62,47,67,39,43,29,35,64,58,29,30,47,99,86,70,46,49,62,54,39,37,49,16,47,42,52,13,19,59,77,56,64,41,49,49,63,42,88,87,79,65,50,75,46,52,40,46,46,63,78,49,74,42,79,41,75,94,60,28,20,22,30,40,33,31,41,52,75,44,91,88,51,46,48,73,60,54,47,69,23,31,73,40,29,20,62,54,44,67,36,68,37,54,49,73,51,43,75,40,82,90,77,69,30,32,36,33,42,30,28,20,53,70,62,80,62,53,61,66,71,60,56,78,77,76,77,76,80,73,85,78,85,84,132

Radius of gyration: 35.08 Å; Cα contacts (8 Å, |Δi|>4): 326; chains: 1; bounding box: 63×103×127 Å